Protein AF-A0A7Y4R950-F1 (afdb_monomer)

Secondary structure (DSSP, 8-state):
---EE-TTT--EE-HHHHHHHHHHHH---HHHHTTT-HHHHHHHHHHHHTSHHHHHHHS-TTS---HHHHHHHHHHHHHHHHHHHHHHHHHHHHHIIIIIHHHHSTT-GGGS-SHHHHHHHHHH-HHHHHHHHHHHHHHHHHHHHHHHTHHHHHHTT--HHHHHHHHHHHTHHHHHHHHHHHHHHHHHHHHHHHHH-HHHHHHHHHHHHHHHHHHHHHHHHHHHHHIIIIIS--TTHHHHHHHHHHHHHHHHHHHHHHH--

Sequence (261 aa):
MSNTICPECGTPFTWENALAAYHRGKTNLFEHHWRRRPVRSFVRSFRYALRPARLWREVSLHDQPPVGPLIALAVIATATAMGISIAVHVLSMVILYNVAVPYAFPGQSWAVNTVWGAVRAAAGYPYWMREFATAVTWVVCILASLMLFRQSMRRYRVRNDHIIRAWAYVAPLQLIVFACLWGAMGLAAGPAAIIFNIEIMMDTFNWLFVTPFIVQIVLVTRSMALAYRHYLRMDHAWAVAISAQIIALLATLIVLANITL

Radius of gyration: 22.89 Å; Cα contacts (8 Å, |Δi|>4): 261; chains: 1; bounding box: 50×27×79 Å

Solvent-accessible surface area (backbone atoms only — not comparable to full-atom values): 13767 Å² total; per-residue (Å²): 134,84,80,42,59,42,91,89,75,67,49,77,45,50,70,67,58,53,52,50,51,53,52,49,71,70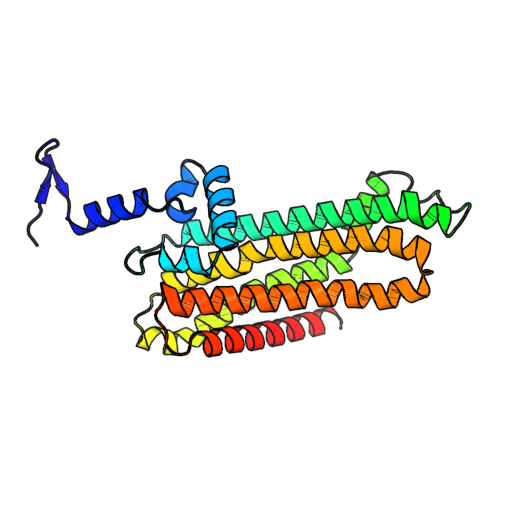,49,75,39,30,64,74,32,41,90,84,40,43,69,66,18,44,56,45,35,49,62,38,44,78,38,34,72,59,43,22,66,72,48,58,75,86,60,81,60,59,58,68,46,35,52,50,50,25,52,51,29,43,53,49,17,48,53,47,36,51,54,36,48,32,51,32,44,45,46,31,60,72,53,35,42,48,72,78,40,78,88,69,59,82,82,55,81,39,75,67,42,28,44,51,54,49,72,68,40,66,63,62,57,50,53,49,49,46,54,52,45,30,49,51,32,34,54,51,40,56,59,68,43,43,71,66,35,51,79,72,68,56,57,68,50,60,52,49,48,48,43,33,50,28,44,30,51,44,41,39,53,37,28,50,49,43,32,56,44,47,56,49,46,37,63,46,33,68,75,60,43,65,73,57,37,57,63,50,46,56,55,55,56,51,48,39,51,52,53,42,52,52,52,36,35,53,34,41,18,34,32,29,39,56,39,68,63,39,92,61,19,56,60,56,27,50,52,28,48,53,54,12,49,53,55,36,52,54,56,52,56,66,73,76,110

Nearest PDB structures (foldseek):
  7sqc-assembly1_1J  TM=2.580E-01  e=3.851E+00  Chlamydomonas reinhardtii
  8r5s-assembly1_B  TM=1.969E-01  e=7.449E+00  unidentified

pLDDT: mean 86.56, std 10.08, range [52.34, 97.88]

Mean predicted aligned error: 5.91 Å

Foldseek 3Di:
DDFDADPPPRHTDDPLVVVLVVLLVVDLAQQSCCVPCVVVNLVVLLVVLLVLLVNLQSDALSRQGDLVSLVVLLVVLLVLLVVLLLVLLLVLLCLQLPPQCCLVPPPPNPQQPDSVSSSVCSVPDVVVVLVSVLLVLLLVLLLVLVVVCVVVLVVLVRDNSLSSVLSSSQRSSLSNVLSVLLSVLSNVLRVVCSVPPVVVSVVVVVVSNVVSVVVSLVRSLVSQLSNCCRNSVDPPSNVSSVVSNVSSNVSSVVVSVVVVD

Structure (mmCIF, N/CA/C/O backbone):
data_AF-A0A7Y4R950-F1
#
_entry.id   AF-A0A7Y4R950-F1
#
loop_
_atom_site.group_PDB
_atom_site.id
_atom_site.type_symbol
_atom_site.label_atom_id
_atom_site.label_alt_id
_atom_site.label_comp_id
_atom_site.label_asym_id
_atom_site.label_entity_id
_atom_site.label_seq_id
_atom_site.pdbx_PDB_ins_code
_atom_site.Cartn_x
_atom_site.Cartn_y
_atom_site.Cartn_z
_atom_site.occupancy
_atom_site.B_iso_or_equiv
_atom_site.auth_seq_id
_atom_site.auth_comp_id
_atom_site.auth_asym_id
_atom_site.auth_atom_id
_atom_site.pdbx_PDB_model_num
ATOM 1 N N . MET A 1 1 ? -17.350 6.666 38.715 1.00 55.66 1 MET A N 1
ATOM 2 C CA . MET A 1 1 ? -16.060 6.030 38.373 1.00 55.66 1 MET A CA 1
ATOM 3 C C . MET A 1 1 ? -15.054 6.463 39.424 1.00 55.66 1 MET A C 1
ATOM 5 O O . MET A 1 1 ? -14.844 7.659 39.564 1.00 55.66 1 MET A O 1
ATOM 9 N N . SER A 1 2 ? -14.530 5.541 40.232 1.00 72.25 2 SER A N 1
ATOM 10 C CA . SER A 1 2 ? -13.531 5.867 41.257 1.00 72.25 2 SER A CA 1
ATOM 11 C C . SER A 1 2 ? -12.200 6.195 40.579 1.00 72.25 2 SER A C 1
ATOM 13 O O . SER A 1 2 ? -11.640 5.338 39.895 1.00 72.25 2 SER A O 1
ATOM 15 N N . ASN A 1 3 ? -11.697 7.419 40.747 1.00 75.44 3 ASN A N 1
ATOM 16 C CA . ASN A 1 3 ? -10.337 7.755 40.335 1.00 75.44 3 ASN A CA 1
ATOM 17 C C . ASN A 1 3 ? -9.356 6.925 41.171 1.00 75.44 3 ASN A C 1
ATOM 19 O O . ASN A 1 3 ? -9.293 7.077 42.389 1.00 75.44 3 ASN A O 1
ATOM 23 N N . THR A 1 4 ? -8.611 6.036 40.521 1.00 89.62 4 THR A N 1
ATOM 24 C CA . THR A 1 4 ? -7.478 5.337 41.135 1.00 89.62 4 THR A CA 1
ATOM 25 C C . THR A 1 4 ? -6.268 6.263 41.162 1.00 89.62 4 THR A C 1
ATOM 27 O O . THR A 1 4 ? -5.994 6.970 40.195 1.00 89.62 4 THR A O 1
ATOM 30 N N . ILE A 1 5 ? -5.538 6.275 42.272 1.00 91.25 5 ILE A N 1
ATOM 31 C CA . ILE A 1 5 ? -4.317 7.067 42.438 1.00 91.25 5 ILE A CA 1
ATOM 32 C C . ILE A 1 5 ? -3.128 6.107 42.391 1.00 91.25 5 ILE A C 1
ATOM 34 O O . ILE A 1 5 ? -3.179 5.030 42.985 1.00 91.25 5 ILE A O 1
ATOM 38 N N . CYS A 1 6 ? -2.072 6.462 41.658 1.00 86.50 6 CYS A N 1
ATOM 39 C CA . CYS A 1 6 ? -0.839 5.679 41.652 1.00 86.50 6 CYS A CA 1
ATOM 40 C C . CYS A 1 6 ? -0.170 5.748 43.041 1.00 86.50 6 CYS A C 1
ATOM 42 O O . CYS A 1 6 ? 0.102 6.861 43.497 1.00 86.50 6 CYS A O 1
ATOM 44 N N . PRO A 1 7 ? 0.135 4.613 43.699 1.00 89.62 7 PRO A N 1
ATOM 45 C CA . PRO A 1 7 ? 0.700 4.615 45.050 1.00 89.62 7 PRO A CA 1
ATOM 46 C C . PRO A 1 7 ? 2.118 5.200 45.118 1.00 89.62 7 PRO A C 1
ATOM 48 O O . PRO A 1 7 ? 2.526 5.646 46.182 1.00 89.62 7 PRO A O 1
ATOM 51 N N . GLU A 1 8 ? 2.858 5.237 44.004 1.00 89.00 8 GLU A N 1
ATOM 52 C CA . GLU A 1 8 ? 4.236 5.746 44.001 1.00 89.00 8 GLU A CA 1
ATOM 53 C C . GLU A 1 8 ? 4.343 7.253 43.753 1.00 89.00 8 GLU A C 1
ATOM 55 O O . GLU A 1 8 ? 5.195 7.914 44.336 1.00 89.00 8 GLU A O 1
ATOM 60 N N . CYS A 1 9 ? 3.493 7.816 42.889 1.00 93.44 9 CYS A N 1
ATOM 61 C CA . CYS A 1 9 ? 3.613 9.218 42.467 1.00 93.44 9 CYS A CA 1
ATOM 62 C C . CYS A 1 9 ? 2.382 10.081 42.762 1.00 93.44 9 CYS A C 1
ATOM 64 O O . CYS A 1 9 ? 2.360 11.252 42.389 1.00 93.44 9 CYS A O 1
ATOM 66 N N . GLY A 1 10 ? 1.321 9.517 43.346 1.00 91.94 10 GLY A N 1
ATOM 67 C CA . GLY A 1 10 ? 0.093 10.252 43.659 1.00 91.94 10 GLY A CA 1
ATOM 68 C C .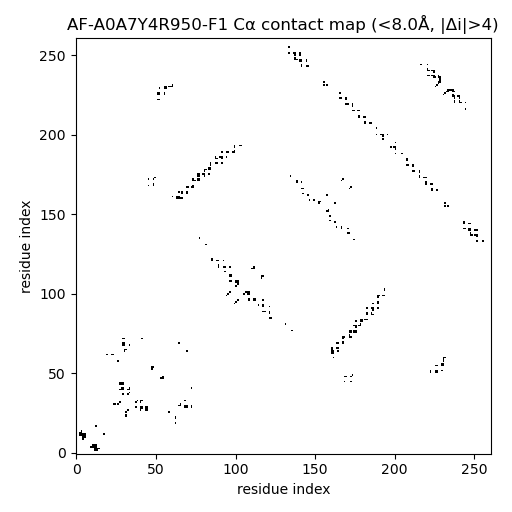 GLY A 1 10 ? -0.687 10.755 42.437 1.00 91.94 10 GLY A C 1
ATOM 69 O O . GLY A 1 10 ? -1.680 11.462 42.589 1.00 91.94 10 GLY A O 1
ATOM 70 N N . THR A 1 11 ? -0.274 10.407 41.212 1.00 90.50 11 THR A N 1
ATOM 71 C CA . THR A 1 11 ? -0.947 10.876 39.994 1.00 90.50 11 THR A CA 1
ATOM 72 C C . THR A 1 11 ? -2.266 10.116 39.804 1.00 90.50 11 THR A C 1
ATOM 74 O O . THR A 1 11 ? -2.255 8.877 39.816 1.00 90.50 11 THR A O 1
ATOM 77 N N . PRO A 1 12 ? -3.405 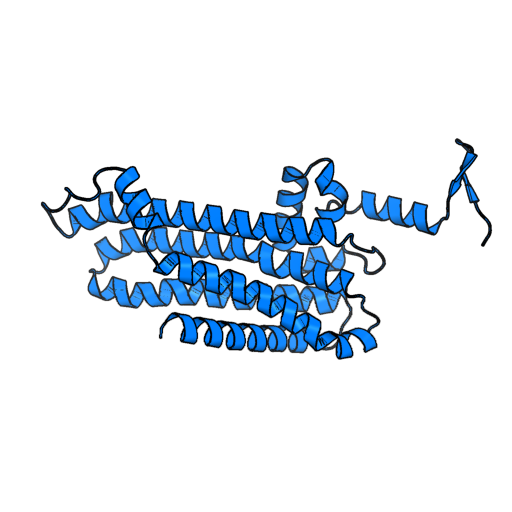10.810 39.619 1.00 90.75 12 PRO A N 1
ATOM 78 C CA . PRO A 1 12 ? -4.670 10.152 39.327 1.00 90.75 12 PRO A CA 1
ATOM 79 C C . PRO A 1 12 ? -4.619 9.503 37.939 1.00 90.75 12 PRO A C 1
ATOM 81 O O . PRO A 1 12 ? -4.185 10.117 36.963 1.00 90.75 12 PRO A O 1
ATOM 84 N N . PHE A 1 13 ? -5.082 8.259 37.835 1.00 89.56 13 PHE A N 1
ATOM 85 C CA . PHE A 1 13 ? -5.192 7.543 36.569 1.00 89.56 13 PHE A CA 1
ATOM 86 C C . PHE A 1 13 ? -6.453 6.672 36.522 1.00 89.56 13 PHE A C 1
ATOM 88 O O . PHE A 1 13 ? -6.963 6.194 37.537 1.00 89.56 13 PHE A O 1
ATOM 95 N N . THR A 1 14 ? -6.943 6.417 35.310 1.00 90.56 14 THR A N 1
ATOM 96 C CA . THR A 1 14 ? -7.976 5.406 35.066 1.00 90.56 14 THR A CA 1
ATOM 97 C C . THR A 1 14 ? -7.316 4.112 34.598 1.00 90.56 14 THR A C 1
ATOM 99 O O . THR A 1 14 ? -6.379 4.144 33.793 1.00 90.56 14 THR A O 1
ATOM 102 N N . TRP A 1 15 ? -7.801 2.959 35.069 1.00 87.00 15 TRP A N 1
ATOM 103 C CA . TRP A 1 15 ? -7.310 1.649 34.617 1.00 87.00 15 TRP A CA 1
ATOM 104 C C . TRP A 1 15 ? -7.339 1.510 33.095 1.00 87.00 15 TRP A C 1
ATOM 106 O O . TRP A 1 15 ? -6.415 0.956 32.509 1.00 87.00 15 TRP A O 1
ATOM 116 N N . GLU A 1 16 ? -8.345 2.095 32.450 1.00 85.38 16 GLU A N 1
ATOM 117 C CA . GLU A 1 16 ? -8.473 2.178 30.995 1.00 85.38 16 GLU A CA 1
ATOM 118 C C . GLU A 1 16 ? -7.259 2.860 30.348 1.00 85.38 16 GLU A C 1
ATOM 120 O O . GLU A 1 16 ? -6.685 2.326 29.398 1.00 85.38 16 GLU A O 1
ATOM 125 N N . ASN A 1 17 ? -6.804 3.994 30.894 1.00 83.06 17 ASN A N 1
ATOM 126 C CA . ASN A 1 17 ? -5.633 4.711 30.390 1.00 83.06 17 ASN A CA 1
ATOM 127 C C . ASN A 1 17 ? -4.330 3.935 30.631 1.00 83.06 17 ASN A C 1
ATOM 129 O O . ASN A 1 17 ? -3.465 3.920 29.750 1.00 83.06 17 ASN A O 1
ATOM 133 N N . ALA A 1 18 ? -4.196 3.268 31.783 1.00 85.75 18 ALA A N 1
ATOM 134 C CA . ALA A 1 18 ? -3.023 2.453 32.108 1.00 85.75 18 ALA A CA 1
ATOM 135 C C . ALA A 1 18 ? -2.923 1.205 31.215 1.00 85.75 18 ALA A C 1
ATOM 137 O O . ALA A 1 18 ? -1.878 0.960 30.609 1.00 85.75 18 ALA A O 1
ATOM 138 N N . LEU A 1 19 ? -4.022 0.461 31.056 1.00 85.75 19 LEU A N 1
ATOM 139 C CA . LEU A 1 19 ? -4.114 -0.682 30.143 1.00 85.75 19 LEU A CA 1
ATOM 140 C C . LEU A 1 19 ? -3.871 -0.255 28.695 1.00 85.75 19 LEU A C 1
ATOM 142 O O . LEU A 1 19 ? -3.083 -0.892 27.996 1.00 85.75 19 LEU A O 1
ATOM 146 N N . ALA A 1 20 ? -4.476 0.849 28.245 1.00 80.69 20 ALA A N 1
ATOM 147 C CA . ALA A 1 20 ? -4.232 1.378 26.908 1.00 80.69 20 ALA A CA 1
ATOM 148 C C . ALA A 1 20 ? -2.752 1.740 26.707 1.00 80.69 20 ALA A C 1
ATOM 150 O O . ALA A 1 20 ? -2.162 1.370 25.694 1.00 80.69 20 ALA A O 1
ATOM 151 N N . ALA A 1 21 ? -2.114 2.411 27.672 1.00 81.56 21 ALA A N 1
ATOM 152 C CA . ALA A 1 21 ? -0.687 2.732 27.606 1.00 81.56 21 ALA A CA 1
ATOM 153 C C . ALA A 1 21 ? 0.194 1.472 27.553 1.00 81.56 21 ALA A C 1
ATOM 155 O O . ALA A 1 21 ? 1.113 1.402 26.734 1.00 81.56 21 ALA A O 1
ATOM 156 N N . TYR A 1 22 ? -0.126 0.461 28.360 1.00 87.25 22 TYR A N 1
ATOM 157 C CA . TYR A 1 22 ? 0.564 -0.825 28.362 1.00 87.25 22 TYR A CA 1
ATOM 158 C C . TYR A 1 22 ? 0.435 -1.557 27.017 1.00 87.25 22 TYR A C 1
ATOM 160 O O . TYR A 1 22 ? 1.433 -2.019 26.458 1.00 87.25 22 TYR A O 1
ATOM 168 N N . HIS A 1 23 ? -0.772 -1.610 26.445 1.00 82.31 23 HIS A N 1
ATOM 169 C CA . HIS A 1 23 ? -1.005 -2.214 25.133 1.00 82.31 23 HIS A CA 1
ATOM 170 C C . HIS A 1 23 ? -0.265 -1.473 24.013 1.00 82.31 23 HIS A C 1
ATOM 172 O O . HIS A 1 23 ? 0.398 -2.124 23.201 1.00 82.31 23 HIS A O 1
ATOM 178 N N . ARG A 1 24 ? -0.288 -0.131 24.015 1.00 79.38 24 ARG A N 1
ATOM 179 C CA . ARG A 1 24 ? 0.470 0.693 23.056 1.00 79.38 24 ARG A CA 1
ATOM 180 C C . ARG A 1 24 ? 1.971 0.404 23.111 1.00 79.38 24 ARG A C 1
ATOM 182 O O . ARG A 1 24 ? 2.608 0.298 22.065 1.00 79.38 24 ARG A O 1
ATOM 189 N N . GLY A 1 25 ? 2.525 0.223 24.312 1.00 81.50 25 GLY A N 1
ATOM 190 C CA . GLY A 1 25 ? 3.937 -0.119 24.513 1.00 81.50 25 GLY A CA 1
ATOM 191 C C . GLY A 1 25 ? 4.327 -1.510 23.999 1.00 81.50 25 GLY A C 1
ATOM 192 O O . GLY A 1 25 ? 5.464 -1.709 23.573 1.00 81.50 25 GLY A O 1
ATOM 193 N N . LYS A 1 26 ? 3.393 -2.472 23.982 1.00 85.25 26 LYS A N 1
ATOM 194 C CA . LYS A 1 26 ? 3.647 -3.823 23.448 1.00 85.25 26 LYS A CA 1
ATOM 195 C C . LYS A 1 26 ? 3.710 -3.856 21.923 1.00 85.25 26 LYS A C 1
ATOM 197 O O . LYS A 1 26 ? 4.518 -4.592 21.351 1.00 85.25 26 LYS A O 1
ATOM 202 N N . THR A 1 27 ? 2.868 -3.076 21.249 1.00 85.62 27 THR A N 1
ATOM 203 C CA . THR A 1 27 ? 2.803 -3.071 19.784 1.00 85.62 27 THR A CA 1
ATOM 204 C C . THR A 1 27 ? 3.833 -2.117 19.192 1.00 85.62 27 THR A C 1
ATOM 206 O O . THR A 1 27 ? 3.708 -0.899 19.272 1.00 85.62 27 THR A O 1
ATOM 209 N N . ASN A 1 28 ? 4.848 -2.664 18.524 1.00 89.69 28 ASN A N 1
ATOM 210 C CA . ASN A 1 28 ? 5.889 -1.881 17.851 1.00 89.69 28 ASN A CA 1
ATOM 211 C C . ASN A 1 28 ? 5.447 -1.382 16.460 1.00 89.69 28 ASN A C 1
ATOM 213 O O . ASN A 1 28 ? 6.158 -1.576 15.471 1.00 89.69 28 ASN A O 1
ATOM 217 N N . LEU A 1 29 ? 4.259 -0.784 16.389 1.00 94.81 29 LEU A N 1
ATOM 218 C CA . LEU A 1 29 ? 3.675 -0.229 15.169 1.00 94.81 29 LEU A CA 1
ATOM 219 C C . LEU A 1 29 ? 4.033 1.251 15.008 1.00 94.81 29 LEU A C 1
ATOM 221 O O . LEU A 1 29 ? 4.351 1.934 15.991 1.00 94.81 29 LEU A O 1
ATOM 225 N N . PHE A 1 30 ? 4.001 1.732 13.763 1.00 96.38 30 PHE A N 1
ATOM 226 C CA . PHE A 1 30 ? 4.371 3.098 13.399 1.00 96.38 30 PHE A CA 1
ATOM 227 C C . PHE A 1 30 ? 3.536 4.119 14.164 1.00 96.38 30 PHE A C 1
ATOM 229 O O . PHE A 1 30 ? 4.101 5.031 14.764 1.00 96.38 30 PHE A O 1
ATOM 236 N N . GLU A 1 31 ? 2.217 3.925 14.239 1.00 95.56 31 GLU A N 1
ATOM 237 C CA . GLU A 1 31 ? 1.300 4.884 14.854 1.00 95.56 31 GLU A CA 1
ATOM 238 C C . GLU A 1 31 ? 1.637 5.226 16.313 1.00 95.56 31 GLU A C 1
ATOM 240 O O . GLU A 1 31 ? 1.406 6.356 16.745 1.00 95.56 31 GLU A O 1
ATOM 245 N N . HIS A 1 32 ? 2.263 4.300 17.045 1.00 94.88 32 HIS A N 1
ATOM 246 C CA . HIS A 1 32 ? 2.627 4.478 18.455 1.00 94.88 32 HIS A CA 1
ATOM 247 C C . HIS A 1 32 ? 4.038 5.045 18.656 1.00 94.88 32 HIS A C 1
ATOM 249 O O . HIS A 1 32 ? 4.341 5.605 19.708 1.00 94.88 32 HIS A O 1
ATOM 255 N N . HIS A 1 33 ? 4.914 4.928 17.653 1.00 95.00 33 HIS A N 1
ATOM 256 C CA . HIS A 1 33 ? 6.348 5.216 17.789 1.00 95.00 33 HIS A CA 1
ATOM 257 C C . HIS A 1 33 ? 6.888 6.257 16.799 1.00 95.00 33 HIS A C 1
ATOM 259 O O . HIS A 1 33 ? 8.073 6.601 16.879 1.00 95.00 33 HIS A O 1
ATOM 265 N N . TRP A 1 34 ? 6.048 6.790 15.907 1.00 95.69 34 TRP A N 1
ATOM 266 C CA . TRP A 1 34 ? 6.483 7.646 14.800 1.00 95.69 34 TRP A CA 1
ATOM 267 C C . TRP A 1 34 ? 7.263 8.893 15.247 1.00 95.69 34 TRP A C 1
ATOM 269 O O . TRP A 1 34 ? 8.244 9.242 14.606 1.00 95.69 34 TRP A O 1
ATOM 279 N N . ARG A 1 35 ? 6.913 9.525 16.380 1.00 95.25 35 ARG A N 1
ATOM 280 C CA . ARG A 1 35 ? 7.636 10.716 16.882 1.00 95.25 35 ARG A CA 1
ATOM 281 C C . ARG A 1 35 ? 9.022 10.406 17.442 1.00 95.25 35 ARG A C 1
ATOM 283 O O . ARG A 1 35 ? 9.914 11.236 17.355 1.00 95.25 35 ARG A O 1
ATOM 290 N N . ARG A 1 36 ? 9.198 9.234 18.060 1.00 95.69 36 ARG A N 1
ATOM 291 C CA . ARG A 1 36 ? 10.451 8.873 18.747 1.00 95.69 36 ARG A CA 1
ATOM 292 C C . ARG A 1 36 ? 11.439 8.185 17.811 1.00 95.69 36 ARG A C 1
ATOM 294 O O . ARG A 1 36 ? 12.642 8.350 17.963 1.00 95.69 36 ARG A O 1
ATOM 301 N N . ARG A 1 37 ? 10.943 7.333 16.907 1.00 95.25 37 ARG A N 1
ATOM 302 C CA . ARG A 1 37 ? 11.761 6.471 16.035 1.00 95.25 37 ARG A CA 1
ATOM 303 C C . ARG A 1 37 ? 11.085 6.294 14.663 1.00 95.25 37 ARG A C 1
ATOM 305 O O . ARG A 1 37 ? 10.708 5.164 14.330 1.00 95.25 37 ARG A O 1
ATOM 312 N N . PRO A 1 38 ? 10.908 7.365 13.864 1.00 95.25 38 PRO A N 1
ATOM 313 C CA . PRO A 1 38 ? 10.093 7.341 12.643 1.00 95.25 38 PRO A CA 1
ATOM 314 C C . PRO A 1 38 ? 10.570 6.289 11.639 1.00 95.25 38 PRO A C 1
ATOM 316 O O . PRO A 1 38 ? 9.809 5.399 11.276 1.00 95.25 38 PRO A O 1
ATOM 319 N N . VAL A 1 39 ? 11.855 6.307 11.275 1.00 96.00 39 VAL A N 1
ATOM 320 C CA . VAL A 1 39 ? 12.414 5.396 10.259 1.00 96.00 39 VAL A CA 1
ATOM 321 C C . VAL A 1 39 ? 12.343 3.934 10.708 1.00 96.00 39 VAL A C 1
ATOM 323 O O . VAL A 1 39 ? 11.825 3.077 9.996 1.00 96.00 39 VAL A O 1
ATOM 326 N N . ARG A 1 40 ? 12.805 3.629 11.930 1.00 96.19 40 ARG A N 1
ATOM 327 C CA . ARG A 1 40 ? 12.811 2.250 12.451 1.00 96.19 40 ARG A CA 1
ATOM 328 C C . ARG A 1 40 ? 11.397 1.686 12.603 1.00 96.19 40 ARG A C 1
ATOM 330 O O . ARG A 1 40 ? 11.179 0.510 12.316 1.00 96.19 40 ARG A O 1
ATOM 337 N N . SER A 1 41 ? 10.448 2.500 13.066 1.00 95.19 41 SER A N 1
ATOM 338 C CA . SER A 1 41 ? 9.051 2.077 13.205 1.00 95.19 41 SER A CA 1
ATOM 339 C C . SER A 1 41 ? 8.351 1.935 11.851 1.00 95.19 41 SER A C 1
ATOM 341 O O . SER A 1 41 ? 7.564 1.003 11.694 1.00 95.19 41 SER A O 1
ATOM 343 N N . PHE A 1 42 ? 8.700 2.759 10.856 1.00 95.38 42 PHE A N 1
ATOM 344 C CA . PHE A 1 42 ? 8.216 2.637 9.479 1.00 95.38 42 PHE A CA 1
ATOM 345 C C . PHE A 1 42 ? 8.672 1.321 8.847 1.00 95.38 42 PHE A C 1
ATOM 347 O O . PHE A 1 42 ? 7.837 0.502 8.474 1.00 95.38 42 PHE A O 1
ATOM 354 N N . VAL A 1 43 ? 9.984 1.055 8.828 1.00 95.19 43 VAL A N 1
ATOM 355 C CA . VAL A 1 43 ? 10.553 -0.183 8.261 1.00 95.19 43 VAL A CA 1
ATOM 356 C C . VAL A 1 43 ? 9.976 -1.419 8.949 1.00 95.19 43 VAL A C 1
ATOM 358 O O . VAL A 1 43 ? 9.648 -2.413 8.300 1.00 95.19 43 VAL A O 1
ATOM 361 N N . ARG A 1 44 ? 9.812 -1.373 10.276 1.00 94.50 44 ARG A N 1
ATOM 362 C CA . ARG A 1 44 ? 9.216 -2.480 11.027 1.00 94.50 44 ARG A CA 1
ATOM 363 C C . ARG A 1 44 ? 7.747 -2.690 10.661 1.00 94.50 44 ARG A C 1
ATOM 365 O O . ARG A 1 44 ? 7.351 -3.828 10.426 1.00 94.50 44 ARG A O 1
ATOM 372 N N . SER A 1 45 ? 6.970 -1.615 10.573 1.00 94.88 45 SER A N 1
ATOM 373 C CA . SER A 1 45 ? 5.559 -1.653 10.168 1.00 94.88 45 SER A CA 1
ATOM 374 C C . SER A 1 45 ? 5.398 -2.165 8.740 1.00 94.88 45 SER A C 1
ATOM 376 O O . SER A 1 45 ? 4.544 -3.012 8.500 1.00 94.88 45 SER A O 1
ATOM 378 N N . PHE A 1 46 ? 6.292 -1.768 7.829 1.00 94.19 46 PHE A N 1
ATOM 379 C CA . PHE A 1 46 ? 6.363 -2.310 6.475 1.00 94.19 46 PHE A CA 1
ATOM 380 C C . PHE A 1 46 ? 6.610 -3.819 6.471 1.00 94.19 46 PHE A C 1
ATOM 382 O O . PHE A 1 46 ? 5.834 -4.573 5.888 1.00 94.19 46 PHE A O 1
ATOM 389 N N . ARG A 1 47 ? 7.612 -4.302 7.214 1.00 94.44 47 ARG A N 1
ATOM 390 C CA . ARG A 1 47 ? 7.878 -5.748 7.323 1.00 94.44 47 ARG A CA 1
ATOM 391 C C . ARG A 1 47 ? 6.708 -6.530 7.927 1.00 94.44 47 ARG A C 1
ATOM 393 O O . ARG A 1 47 ? 6.495 -7.678 7.539 1.00 94.44 47 ARG A O 1
ATOM 400 N N . TYR A 1 48 ? 5.959 -5.943 8.860 1.00 92.50 48 TYR A N 1
ATOM 401 C CA . TYR A 1 48 ? 4.735 -6.557 9.384 1.00 92.50 48 TYR A CA 1
ATOM 402 C C . TYR A 1 48 ? 3.595 -6.555 8.361 1.00 92.50 48 TYR A C 1
ATOM 404 O O . TYR A 1 48 ? 2.887 -7.556 8.260 1.00 92.50 48 TYR A O 1
ATOM 412 N N . ALA A 1 49 ? 3.444 -5.490 7.570 1.00 92.81 49 ALA A N 1
ATOM 413 C CA . ALA A 1 49 ? 2.432 -5.387 6.518 1.00 92.81 49 ALA A CA 1
ATOM 414 C C . ALA A 1 49 ? 2.611 -6.440 5.411 1.00 92.81 49 ALA A C 1
ATOM 416 O O . ALA A 1 49 ? 1.625 -6.929 4.863 1.00 92.81 49 ALA A O 1
ATOM 417 N N . LEU A 1 50 ? 3.850 -6.880 5.156 1.00 93.06 50 LEU A N 1
ATOM 418 C CA . LEU A 1 50 ? 4.143 -8.017 4.269 1.00 93.06 50 LEU A CA 1
ATOM 419 C C . LEU A 1 50 ? 3.640 -9.368 4.814 1.00 93.06 50 LEU A C 1
ATOM 421 O O . LEU A 1 50 ? 3.603 -10.361 4.090 1.00 93.06 50 LEU A O 1
ATOM 425 N N . ARG A 1 51 ? 3.249 -9.437 6.092 1.00 95.88 51 ARG A N 1
ATOM 426 C CA . ARG A 1 51 ? 2.703 -10.634 6.752 1.00 95.88 51 ARG A CA 1
ATOM 427 C C . ARG A 1 51 ? 1.310 -10.332 7.316 1.00 95.88 51 ARG A C 1
ATOM 429 O O . ARG A 1 51 ? 1.116 -10.415 8.534 1.00 95.88 51 ARG A O 1
ATOM 436 N N . PRO A 1 52 ? 0.319 -10.034 6.454 1.00 95.06 52 PRO A N 1
ATOM 437 C CA . PRO A 1 52 ? -0.967 -9.485 6.882 1.00 95.06 52 PRO A CA 1
ATOM 438 C C . PRO A 1 52 ? -1.699 -10.390 7.878 1.00 95.06 52 PRO A C 1
ATOM 440 O O . PRO A 1 52 ? -2.249 -9.909 8.860 1.00 95.06 52 PRO A O 1
ATOM 443 N N . ALA A 1 53 ? -1.638 -11.714 7.703 1.00 96.06 53 ALA A N 1
ATOM 444 C CA . ALA A 1 53 ? -2.286 -12.649 8.625 1.00 96.06 53 ALA A CA 1
ATOM 445 C C . ALA A 1 53 ? -1.752 -12.541 10.064 1.00 96.06 53 ALA A C 1
ATOM 447 O O . ALA A 1 53 ? -2.521 -12.685 11.009 1.00 96.06 53 ALA A O 1
ATOM 448 N N . ARG A 1 54 ? -0.449 -12.287 10.239 1.00 95.75 54 ARG A N 1
ATOM 449 C CA . ARG A 1 54 ? 0.163 -12.130 11.563 1.00 95.75 54 ARG A CA 1
ATOM 450 C C . ARG A 1 54 ? -0.143 -10.755 12.144 1.00 95.75 54 ARG A C 1
ATOM 452 O O . ARG A 1 54 ? -0.579 -10.679 13.286 1.00 95.75 54 ARG A O 1
ATOM 459 N N . LEU A 1 55 ? 0.023 -9.703 11.338 1.00 95.38 55 LEU A N 1
ATOM 460 C CA . LEU A 1 55 ? -0.294 -8.329 11.730 1.00 95.38 55 LEU A CA 1
ATOM 461 C C . LEU A 1 55 ? -1.719 -8.235 12.291 1.00 95.38 55 LEU A C 1
ATOM 463 O O . LEU A 1 55 ? -1.910 -7.811 13.425 1.00 95.38 55 LEU A O 1
ATOM 467 N N . TRP A 1 56 ? -2.713 -8.710 11.540 1.00 96.25 56 TRP A N 1
ATOM 468 C CA . TRP A 1 56 ? -4.120 -8.558 11.920 1.00 96.25 56 TRP A CA 1
ATOM 469 C C . TRP A 1 56 ? -4.574 -9.454 13.077 1.00 96.25 56 TRP A C 1
ATOM 471 O O . TRP A 1 56 ? -5.636 -9.208 13.635 1.00 96.25 56 TRP A O 1
ATOM 481 N N . ARG A 1 57 ? -3.788 -10.468 13.464 1.00 94.69 57 ARG A N 1
ATOM 482 C CA . ARG A 1 57 ? -4.038 -11.265 14.680 1.00 94.69 57 ARG A CA 1
ATOM 483 C C . ARG A 1 57 ? -3.433 -10.636 15.932 1.00 94.69 57 ARG A C 1
ATOM 485 O O . ARG A 1 57 ? -3.958 -10.839 17.019 1.00 94.69 57 ARG A O 1
ATOM 492 N N . GLU A 1 58 ? -2.325 -9.911 15.787 1.00 93.56 58 GLU A N 1
ATOM 493 C CA . GLU A 1 58 ? -1.635 -9.252 16.905 1.00 93.56 58 GLU A CA 1
ATOM 494 C C . GLU A 1 58 ? -2.255 -7.884 17.245 1.00 93.56 58 GLU A C 1
ATOM 496 O O . GLU A 1 58 ? -2.143 -7.413 18.378 1.00 93.56 58 GLU A O 1
ATOM 501 N N . VAL A 1 59 ? -2.927 -7.241 16.286 1.00 93.50 59 VAL A N 1
ATOM 502 C CA . VAL A 1 59 ? -3.571 -5.937 16.480 1.00 93.50 59 VAL A CA 1
ATOM 503 C C . VAL A 1 59 ? -4.934 -6.090 17.163 1.00 93.50 59 VAL A C 1
ATOM 505 O O . VAL A 1 59 ? -5.853 -6.703 16.626 1.00 93.50 59 VAL A O 1
ATOM 508 N N . SER A 1 60 ? -5.087 -5.470 18.335 1.00 91.12 60 SER A N 1
ATOM 509 C CA . SER A 1 60 ? -6.352 -5.452 19.080 1.00 91.12 60 SER A CA 1
ATOM 510 C C . SER A 1 60 ? -7.330 -4.412 18.529 1.00 91.12 60 SER A C 1
ATOM 512 O O . SER A 1 60 ? -6.954 -3.267 18.273 1.00 91.12 60 SER A O 1
ATOM 514 N N . LEU A 1 61 ? -8.609 -4.784 18.409 1.00 91.19 61 LEU A N 1
ATOM 515 C CA . LEU A 1 61 ? -9.701 -3.870 18.045 1.00 91.19 61 LEU A CA 1
ATOM 516 C C . LEU A 1 61 ? -9.938 -2.786 19.111 1.00 91.19 61 LEU A C 1
ATOM 518 O O . LEU A 1 61 ? -10.401 -1.701 18.786 1.00 91.19 61 LEU A O 1
ATOM 522 N N . HIS A 1 62 ? -9.586 -3.051 20.370 1.00 87.25 62 HIS A N 1
ATOM 523 C CA . HIS A 1 62 ? -9.773 -2.098 21.471 1.00 87.25 62 HIS A CA 1
ATOM 524 C C . HIS A 1 62 ? -8.729 -0.970 21.485 1.00 87.25 62 HIS A C 1
ATOM 526 O O . HIS A 1 62 ? -8.917 0.035 22.168 1.00 87.25 62 HIS A O 1
ATOM 532 N N . ASP A 1 63 ? -7.639 -1.118 20.729 1.00 88.88 63 ASP A N 1
ATOM 533 C CA . ASP A 1 63 ? -6.629 -0.077 20.558 1.00 88.88 63 ASP A CA 1
ATOM 534 C C . ASP A 1 63 ? -7.148 0.976 19.571 1.00 88.88 63 ASP A C 1
ATOM 536 O O . ASP A 1 63 ? -7.270 0.700 18.374 1.00 88.88 63 ASP A O 1
ATOM 540 N N . GLN A 1 64 ? -7.481 2.168 20.076 1.00 90.50 64 GLN A N 1
ATOM 541 C CA . GLN A 1 64 ? -7.923 3.297 19.255 1.00 90.50 64 GLN A CA 1
ATOM 542 C C . GLN A 1 64 ? -6.714 3.888 18.522 1.00 90.50 64 GLN A C 1
ATOM 544 O O . GLN A 1 64 ? -5.864 4.519 19.161 1.00 90.50 64 GLN A O 1
ATOM 549 N N . PRO A 1 65 ? -6.603 3.696 17.196 1.00 93.19 65 PRO A N 1
ATOM 550 C CA . PRO A 1 65 ? -5.424 4.141 16.488 1.00 93.19 65 PRO A CA 1
ATOM 551 C C . PRO A 1 65 ? -5.465 5.666 16.317 1.00 93.19 65 PRO A C 1
ATOM 553 O O . PRO A 1 65 ? -6.500 6.215 15.924 1.00 93.19 65 PRO A O 1
ATOM 556 N N . PRO A 1 66 ? -4.355 6.380 16.559 1.00 94.69 66 PRO A N 1
ATOM 557 C CA . PRO A 1 66 ? -4.296 7.793 16.233 1.00 94.69 66 PRO A CA 1
ATOM 558 C C . PRO A 1 66 ? -4.302 7.953 14.702 1.00 94.69 66 PRO A C 1
ATOM 560 O O . PRO A 1 66 ? -3.452 7.402 14.003 1.00 94.69 66 PRO A O 1
ATOM 563 N N . VAL A 1 67 ? -5.261 8.718 14.173 1.00 96.56 67 VAL A N 1
ATOM 564 C CA . VAL A 1 67 ? -5.468 8.877 12.719 1.00 96.56 67 VAL A CA 1
ATOM 565 C C . VAL A 1 67 ? -4.319 9.637 12.049 1.00 96.56 67 VAL A C 1
ATOM 567 O O . VAL A 1 67 ? -3.858 9.237 10.983 1.00 96.56 67 VAL A O 1
ATOM 570 N N . GLY A 1 68 ? -3.802 10.694 12.684 1.00 96.69 68 GLY A N 1
ATOM 571 C CA . GLY A 1 68 ? -2.717 11.515 12.123 1.00 96.69 68 GLY A CA 1
ATOM 572 C C . GLY A 1 68 ? -1.468 10.707 11.726 1.00 96.69 68 GLY A C 1
ATOM 573 O O . GLY A 1 68 ? -1.033 10.790 10.580 1.00 96.69 68 GLY A O 1
ATOM 574 N N . PRO A 1 69 ? -0.915 9.866 12.619 1.00 96.50 69 PRO A N 1
ATOM 575 C CA . PRO A 1 69 ? 0.210 8.988 12.296 1.00 96.50 69 PRO A CA 1
ATOM 576 C C . PRO A 1 69 ? -0.079 7.978 11.181 1.00 96.50 69 PRO A C 1
ATOM 578 O O . PRO A 1 69 ? 0.822 7.645 10.421 1.00 96.50 69 PRO A O 1
ATOM 581 N N . LEU A 1 70 ? -1.319 7.503 11.044 1.00 96.44 70 LEU A N 1
ATOM 582 C CA . LEU A 1 70 ? -1.695 6.603 9.948 1.00 96.44 70 LEU A CA 1
ATOM 583 C C . LEU A 1 70 ? -1.714 7.322 8.595 1.00 96.44 70 LEU A C 1
ATOM 585 O O . LEU A 1 70 ? -1.268 6.758 7.599 1.00 96.44 70 LEU A O 1
ATOM 589 N N . ILE A 1 71 ? -2.171 8.576 8.560 1.00 95.94 71 ILE A N 1
ATOM 590 C CA . ILE A 1 71 ? -2.083 9.415 7.357 1.00 95.94 71 ILE A CA 1
ATOM 591 C C . ILE A 1 71 ? -0.612 9.681 7.016 1.00 95.94 71 ILE A C 1
ATOM 593 O O . ILE A 1 71 ? -0.216 9.516 5.866 1.00 95.94 71 ILE A O 1
ATOM 597 N N . ALA A 1 72 ? 0.219 10.012 8.011 1.00 95.81 72 ALA A N 1
ATOM 598 C CA . ALA A 1 72 ? 1.656 10.189 7.806 1.00 95.81 72 ALA A CA 1
ATOM 599 C C . ALA A 1 72 ? 2.318 8.911 7.260 1.00 95.81 72 ALA A C 1
ATOM 601 O O . ALA A 1 72 ? 3.110 8.990 6.326 1.00 95.81 72 ALA A O 1
ATOM 602 N N . LEU A 1 73 ? 1.954 7.733 7.783 1.00 95.50 73 LEU A N 1
ATOM 603 C CA . LEU A 1 73 ? 2.411 6.441 7.263 1.00 95.50 73 LEU A CA 1
ATOM 604 C C . LEU A 1 73 ? 2.042 6.267 5.788 1.00 95.50 73 LEU A C 1
ATOM 606 O O . LEU A 1 73 ? 2.900 5.889 4.996 1.00 95.50 73 LEU A O 1
ATOM 610 N N . ALA A 1 74 ? 0.789 6.554 5.425 1.00 95.06 74 ALA A N 1
ATOM 611 C CA . ALA A 1 74 ? 0.313 6.450 4.051 1.00 95.06 74 ALA A CA 1
ATOM 612 C C . ALA A 1 74 ? 1.089 7.386 3.112 1.00 95.06 74 ALA A C 1
ATOM 614 O O . ALA A 1 74 ? 1.586 6.936 2.085 1.00 95.06 74 ALA A O 1
ATOM 615 N N . VAL A 1 75 ? 1.269 8.654 3.496 1.00 94.12 75 VAL A N 1
ATOM 616 C CA . VAL A 1 75 ? 2.034 9.642 2.717 1.00 94.12 75 VAL A CA 1
ATOM 617 C C . VAL A 1 75 ? 3.493 9.214 2.553 1.00 94.12 75 VAL A C 1
ATOM 619 O O . VAL A 1 75 ? 4.002 9.212 1.435 1.00 94.12 75 VAL 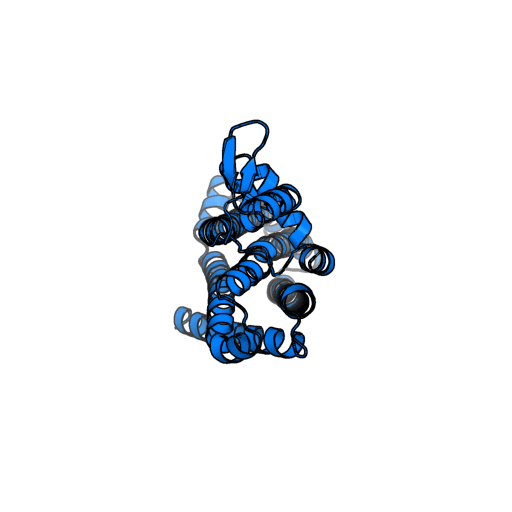A O 1
ATOM 622 N N . ILE A 1 76 ? 4.161 8.798 3.637 1.00 94.62 76 ILE A N 1
ATOM 623 C CA . ILE A 1 76 ? 5.557 8.337 3.592 1.00 94.62 76 ILE A CA 1
ATOM 624 C C . ILE A 1 76 ? 5.685 7.090 2.712 1.00 94.62 76 ILE A C 1
ATOM 626 O O . ILE A 1 76 ? 6.620 7.004 1.919 1.00 94.62 76 ILE A O 1
ATOM 630 N N . ALA A 1 77 ? 4.760 6.132 2.818 1.00 93.38 77 ALA A N 1
ATOM 631 C CA . ALA A 1 77 ? 4.778 4.916 2.008 1.00 93.38 77 ALA A CA 1
ATOM 632 C C . ALA A 1 77 ? 4.582 5.224 0.517 1.00 93.38 77 ALA A C 1
ATOM 634 O O . ALA A 1 77 ? 5.354 4.732 -0.304 1.00 93.38 77 ALA A O 1
ATOM 635 N N . THR A 1 78 ? 3.627 6.093 0.174 1.00 91.69 78 THR A N 1
ATOM 636 C CA . THR A 1 78 ? 3.403 6.554 -1.204 1.00 91.69 78 THR A CA 1
ATOM 637 C C . THR A 1 78 ? 4.617 7.304 -1.754 1.00 91.69 78 THR A C 1
ATOM 639 O O . THR A 1 78 ? 5.067 7.003 -2.856 1.00 91.69 78 THR A O 1
ATOM 642 N N . ALA A 1 79 ? 5.203 8.226 -0.984 1.00 92.00 79 ALA A N 1
ATOM 643 C CA . ALA A 1 79 ? 6.410 8.950 -1.386 1.00 92.00 79 ALA A CA 1
ATOM 644 C C . ALA A 1 79 ? 7.615 8.009 -1.560 1.00 92.00 79 ALA A C 1
ATOM 646 O O . ALA A 1 79 ? 8.388 8.150 -2.504 1.00 92.00 79 ALA A O 1
ATOM 647 N N . THR A 1 80 ? 7.750 7.005 -0.688 1.00 92.31 80 THR A N 1
ATOM 648 C CA . THR A 1 80 ? 8.796 5.978 -0.798 1.00 92.31 80 THR A CA 1
ATOM 649 C C . THR A 1 80 ? 8.607 5.143 -2.064 1.00 92.31 80 THR A C 1
ATOM 651 O O . THR A 1 80 ? 9.563 4.943 -2.808 1.00 92.31 80 THR A O 1
ATOM 654 N N . ALA A 1 81 ? 7.381 4.694 -2.348 1.00 90.62 81 ALA A N 1
ATOM 655 C CA . ALA A 1 81 ? 7.064 3.965 -3.574 1.00 90.62 81 ALA A CA 1
ATOM 656 C C . ALA A 1 81 ? 7.344 4.805 -4.831 1.00 90.62 81 ALA A C 1
ATOM 658 O O . ALA A 1 81 ? 7.903 4.286 -5.797 1.00 90.62 81 ALA A O 1
ATOM 659 N N . MET A 1 82 ? 7.027 6.104 -4.798 1.00 87.44 82 MET A N 1
ATOM 660 C CA . MET A 1 82 ? 7.353 7.050 -5.869 1.00 87.44 82 MET A CA 1
ATOM 661 C C . MET A 1 82 ? 8.865 7.151 -6.085 1.00 87.44 82 MET A C 1
ATOM 663 O O . MET A 1 82 ? 9.337 6.975 -7.204 1.00 87.44 82 MET A O 1
ATOM 667 N N . GLY A 1 83 ? 9.633 7.365 -5.013 1.00 89.69 83 GLY A N 1
ATOM 668 C CA . GLY A 1 83 ? 11.092 7.448 -5.078 1.00 89.69 83 GLY A CA 1
ATOM 669 C C . GLY A 1 83 ? 11.735 6.172 -5.628 1.00 89.69 83 GLY A C 1
ATOM 670 O O . GLY A 1 83 ? 12.603 6.254 -6.494 1.00 89.69 83 GLY A O 1
ATOM 671 N N . ILE A 1 84 ? 11.269 4.994 -5.189 1.00 89.81 84 ILE A N 1
ATOM 672 C CA . ILE A 1 84 ? 11.728 3.697 -5.714 1.00 89.81 84 ILE A CA 1
ATOM 673 C C . ILE A 1 84 ? 11.402 3.578 -7.203 1.00 89.81 84 ILE A C 1
ATOM 675 O O . ILE A 1 84 ? 12.279 3.217 -7.981 1.00 89.81 84 ILE A O 1
ATOM 679 N N . SER A 1 85 ? 10.175 3.915 -7.608 1.00 85.19 85 SER A N 1
ATOM 680 C CA . SER A 1 85 ? 9.741 3.820 -9.008 1.00 85.19 85 SER A CA 1
ATOM 681 C C . SER A 1 85 ? 10.568 4.730 -9.921 1.00 85.19 85 SER A C 1
ATOM 683 O O . SER A 1 85 ? 11.024 4.288 -10.972 1.00 85.19 85 SER A O 1
ATOM 685 N N . ILE A 1 86 ? 10.836 5.971 -9.499 1.00 85.38 86 ILE A N 1
ATOM 686 C CA . ILE A 1 86 ? 11.693 6.911 -10.239 1.00 85.38 86 ILE A CA 1
ATOM 687 C C . ILE A 1 86 ? 13.119 6.364 -10.352 1.00 85.38 86 ILE A C 1
ATOM 689 O O . ILE A 1 86 ? 13.669 6.319 -11.450 1.00 85.38 86 ILE A O 1
ATOM 693 N N . ALA A 1 87 ? 13.716 5.920 -9.241 1.00 87.38 87 ALA A N 1
ATOM 694 C CA . ALA A 1 87 ? 15.084 5.399 -9.234 1.00 87.38 87 ALA A CA 1
ATOM 695 C C . ALA A 1 87 ? 15.237 4.183 -10.160 1.00 87.38 87 ALA A C 1
ATOM 697 O O . ALA A 1 87 ? 16.174 4.105 -10.953 1.00 87.38 87 ALA A O 1
ATOM 698 N N . VAL A 1 88 ? 14.275 3.266 -10.098 1.00 86.25 88 VAL A N 1
ATOM 699 C CA . VAL A 1 88 ? 14.175 2.101 -10.977 1.00 86.25 88 VAL A CA 1
ATOM 700 C C . VAL A 1 88 ? 14.038 2.504 -12.442 1.00 86.25 88 VAL A C 1
ATOM 702 O O . VAL A 1 88 ? 14.700 1.920 -13.299 1.00 86.25 88 VAL A O 1
ATOM 705 N N . HIS A 1 89 ? 13.175 3.474 -12.748 1.00 82.62 89 HIS A N 1
ATOM 706 C CA . HIS A 1 89 ? 12.939 3.906 -14.122 1.00 82.62 89 HIS A CA 1
ATOM 707 C C . HIS A 1 89 ? 14.200 4.529 -14.726 1.00 82.62 89 HIS A C 1
ATOM 709 O O . HIS A 1 89 ? 14.613 4.154 -15.821 1.00 82.62 89 HIS A O 1
ATOM 715 N N . VAL A 1 90 ? 14.861 5.412 -13.970 1.00 83.56 90 VAL A N 1
ATOM 716 C CA . VAL A 1 90 ? 16.149 6.005 -14.350 1.00 83.56 90 VAL A CA 1
ATOM 717 C C . VAL A 1 90 ? 17.188 4.913 -14.593 1.00 83.56 90 VAL A C 1
ATOM 719 O O . VAL A 1 90 ? 17.845 4.923 -15.631 1.00 83.56 90 VAL A O 1
ATOM 722 N N . LEU A 1 91 ? 17.314 3.946 -13.680 1.00 84.88 91 LEU A N 1
ATOM 723 C CA . LEU A 1 91 ? 18.254 2.836 -13.830 1.00 84.88 91 LEU A CA 1
A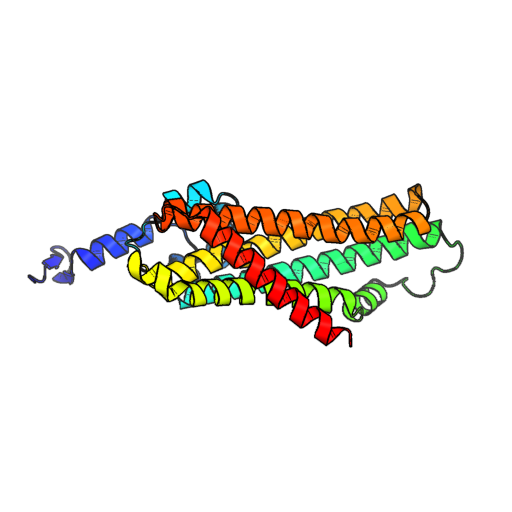TOM 724 C C . LEU A 1 91 ? 17.953 1.993 -15.079 1.00 84.88 91 LEU A C 1
ATOM 726 O O . LEU A 1 91 ? 18.869 1.653 -15.824 1.00 84.88 91 LEU A O 1
ATOM 730 N N . SER A 1 92 ? 16.677 1.709 -15.338 1.00 80.94 92 SER A N 1
ATOM 731 C CA . SER A 1 92 ? 16.239 0.951 -16.516 1.00 80.94 92 SER A CA 1
ATOM 732 C C . SER A 1 92 ? 16.584 1.690 -17.812 1.00 80.94 92 SER A C 1
ATOM 734 O O . SER A 1 92 ? 17.093 1.077 -18.745 1.00 80.94 92 SER A O 1
ATOM 736 N N . MET A 1 93 ? 16.394 3.015 -17.853 1.00 78.31 93 MET A N 1
ATOM 737 C CA . MET A 1 93 ? 16.786 3.850 -18.994 1.00 78.31 93 MET A CA 1
ATOM 738 C C . MET A 1 93 ? 18.301 3.878 -19.189 1.00 78.31 93 MET A C 1
ATOM 740 O O . MET A 1 93 ? 18.778 3.722 -20.309 1.00 78.31 93 MET A O 1
ATOM 744 N N . VAL A 1 94 ? 19.076 4.015 -18.110 1.00 80.31 94 VAL A N 1
ATOM 745 C CA . VAL A 1 94 ? 20.543 3.957 -18.185 1.00 80.31 94 VAL A CA 1
ATOM 746 C C . VAL A 1 94 ? 20.999 2.626 -18.786 1.00 80.31 94 VAL A C 1
ATOM 748 O O . VAL A 1 94 ? 21.826 2.634 -19.695 1.00 80.31 94 VAL A O 1
ATOM 751 N N . ILE A 1 95 ? 20.437 1.500 -18.341 1.00 80.19 95 ILE A N 1
ATOM 752 C CA . ILE A 1 95 ? 20.763 0.173 -18.884 1.00 80.19 95 ILE A CA 1
ATOM 753 C C . ILE A 1 95 ? 20.356 0.072 -20.356 1.00 80.19 95 ILE A C 1
ATOM 755 O O . ILE A 1 95 ? 21.173 -0.319 -21.186 1.00 80.19 95 ILE A O 1
ATOM 759 N N . LEU A 1 96 ? 19.126 0.461 -20.699 1.00 76.81 96 LEU A N 1
ATOM 760 C CA . LEU A 1 96 ? 18.623 0.402 -22.070 1.00 76.81 96 LEU A CA 1
ATOM 761 C C . LEU A 1 96 ? 19.533 1.187 -23.029 1.00 76.81 96 LEU A C 1
ATOM 763 O O . LEU A 1 96 ? 19.977 0.646 -24.038 1.00 76.81 96 LEU A O 1
ATOM 767 N N . TYR A 1 97 ? 19.873 2.430 -22.689 1.00 75.12 97 TYR A N 1
ATOM 768 C CA . TYR A 1 97 ? 20.649 3.301 -23.572 1.00 75.12 97 TYR A CA 1
ATOM 769 C C . TYR A 1 97 ? 22.144 2.987 -23.626 1.00 75.12 97 TYR A C 1
ATOM 771 O O . TYR A 1 97 ? 22.758 3.222 -24.661 1.00 75.12 97 TYR A O 1
ATOM 779 N N . ASN A 1 98 ? 22.742 2.473 -22.548 1.00 75.50 98 ASN A N 1
ATOM 780 C CA . ASN A 1 98 ? 24.182 2.189 -22.523 1.00 75.50 98 ASN A CA 1
ATOM 781 C C . ASN A 1 98 ? 24.517 0.744 -22.907 1.00 75.50 98 ASN A C 1
ATOM 783 O O . ASN A 1 98 ? 25.651 0.472 -23.288 1.00 75.50 98 ASN A O 1
ATOM 787 N N . VAL A 1 99 ? 23.558 -0.180 -22.806 1.00 77.25 99 VAL A N 1
ATOM 788 C CA . VAL A 1 99 ? 23.790 -1.609 -23.059 1.00 77.25 99 VAL A CA 1
ATOM 789 C C . VAL A 1 99 ? 23.018 -2.087 -24.284 1.00 77.25 99 VAL A C 1
ATOM 791 O O . VAL A 1 99 ? 23.618 -2.638 -25.201 1.00 77.25 99 VAL A O 1
ATOM 794 N N . ALA A 1 100 ? 21.703 -1.860 -24.338 1.00 72.12 100 ALA A N 1
ATOM 795 C CA . ALA A 1 100 ? 20.864 -2.437 -25.390 1.00 72.12 100 ALA A CA 1
ATOM 796 C C . ALA A 1 100 ? 20.916 -1.649 -26.708 1.00 72.12 100 ALA A C 1
ATOM 798 O O . ALA A 1 100 ? 21.040 -2.248 -27.773 1.00 72.12 100 ALA A O 1
ATOM 799 N N . VAL A 1 101 ? 20.868 -0.312 -26.656 1.00 71.38 101 VAL A N 1
ATOM 800 C CA . VAL A 1 101 ? 20.877 0.535 -27.865 1.00 71.38 101 VAL A CA 1
ATOM 801 C C . VAL A 1 101 ? 22.174 0.406 -28.671 1.00 71.38 101 VAL A C 1
ATOM 803 O O . VAL A 1 101 ? 22.069 0.223 -29.879 1.00 71.38 101 VAL A O 1
ATOM 806 N N . PRO A 1 102 ? 23.386 0.433 -28.080 1.00 74.62 102 PRO A N 1
ATOM 807 C CA . PRO A 1 102 ? 24.617 0.268 -28.853 1.00 74.62 102 PRO A CA 1
ATOM 808 C C . PRO A 1 102 ? 24.723 -1.108 -29.514 1.00 74.62 102 PRO A C 1
ATOM 810 O O . PRO A 1 102 ? 25.316 -1.225 -30.583 1.00 74.62 102 PRO A O 1
ATOM 813 N N . TYR A 1 103 ? 24.140 -2.134 -28.887 1.00 73.00 103 TYR A N 1
ATOM 814 C CA . TYR A 1 103 ? 24.084 -3.481 -29.442 1.00 73.00 103 TYR A CA 1
ATOM 815 C C . TYR A 1 103 ? 23.107 -3.570 -30.623 1.00 73.00 103 TYR A C 1
ATOM 817 O O . TYR A 1 103 ? 23.440 -4.146 -31.654 1.00 73.00 103 TYR A O 1
ATOM 825 N N . ALA A 1 104 ? 21.918 -2.975 -30.488 1.00 70.69 104 ALA A N 1
ATOM 826 C CA . ALA A 1 104 ? 20.885 -3.006 -31.522 1.00 70.69 104 ALA A CA 1
ATOM 827 C C . ALA A 1 104 ? 21.152 -2.034 -32.689 1.00 70.69 104 ALA A C 1
ATOM 829 O O . ALA A 1 104 ? 20.782 -2.325 -33.824 1.00 70.69 104 ALA A O 1
ATOM 830 N N . PHE A 1 105 ? 21.796 -0.892 -32.425 1.00 72.00 105 PHE A N 1
ATOM 831 C CA . PHE A 1 105 ? 22.016 0.193 -33.388 1.00 72.00 105 PHE A CA 1
ATOM 832 C C . PHE A 1 105 ? 23.461 0.723 -33.314 1.00 72.00 105 PHE A C 1
ATOM 834 O O . PHE A 1 105 ? 23.721 1.782 -32.723 1.00 72.00 105 PHE A O 1
ATOM 841 N N . PRO A 1 106 ? 24.428 0.013 -33.924 1.00 72.56 106 PRO A N 1
ATOM 842 C CA . PRO A 1 106 ? 25.821 0.445 -33.951 1.00 72.56 106 PRO A CA 1
ATOM 843 C C . PRO A 1 106 ? 25.948 1.842 -34.587 1.00 72.56 106 PRO A C 1
ATOM 845 O O . PRO A 1 106 ? 25.535 2.051 -35.725 1.00 72.56 106 PRO A O 1
ATOM 848 N N . GLY A 1 107 ? 26.507 2.814 -33.854 1.00 70.94 107 GLY A N 1
ATOM 849 C CA . GLY A 1 107 ? 26.766 4.181 -34.346 1.00 70.94 107 GLY A CA 1
ATOM 850 C C . GLY A 1 107 ? 25.785 5.281 -33.898 1.00 70.94 107 GLY A C 1
ATOM 851 O O . GLY A 1 107 ? 26.056 6.455 -34.143 1.00 70.94 107 GLY A O 1
ATOM 852 N N . GLN A 1 108 ? 24.694 4.958 -33.190 1.00 65.38 108 GLN A N 1
ATOM 853 C CA . GLN A 1 108 ? 23.686 5.932 -32.711 1.00 65.38 108 GLN A CA 1
ATOM 854 C C . GLN A 1 108 ? 23.803 6.323 -31.216 1.00 65.38 108 GLN A C 1
ATOM 856 O O . GLN A 1 108 ? 22.829 6.734 -30.592 1.00 65.38 108 GLN A O 1
ATOM 861 N N . SER A 1 109 ? 24.987 6.245 -30.599 1.00 60.34 109 SER A N 1
ATOM 862 C CA . SER A 1 109 ? 25.135 6.443 -29.141 1.00 60.34 109 SER A CA 1
ATOM 863 C C . SER A 1 109 ? 24.998 7.894 -28.642 1.00 60.34 109 SER A C 1
ATOM 865 O O . SER A 1 109 ? 24.874 8.132 -27.448 1.00 60.34 109 SER A O 1
ATOM 867 N N . TRP A 1 110 ? 25.005 8.903 -29.511 1.00 55.09 110 TRP A N 1
ATOM 868 C CA . TRP A 1 110 ? 25.354 10.277 -29.121 1.00 55.09 110 TRP A CA 1
ATOM 869 C C . TRP A 1 110 ? 24.328 11.042 -28.257 1.00 55.09 110 TRP A C 1
ATOM 871 O O . TRP A 1 110 ? 24.718 12.004 -27.596 1.00 55.09 110 TRP A O 1
ATOM 881 N N . ALA A 1 111 ? 23.056 10.632 -28.182 1.00 52.34 111 ALA A N 1
ATOM 882 C CA . ALA A 1 111 ? 22.018 11.431 -27.511 1.00 52.34 111 ALA A CA 1
ATOM 883 C C . ALA A 1 111 ? 21.816 11.145 -26.003 1.00 52.34 111 ALA A C 1
ATOM 885 O O . ALA A 1 111 ? 21.240 11.983 -25.307 1.00 52.34 111 ALA A O 1
ATOM 886 N N . VAL A 1 112 ? 22.297 10.014 -25.459 1.00 55.38 112 VAL A N 1
ATOM 887 C CA . VAL A 1 112 ? 22.060 9.640 -24.037 1.00 55.38 112 VAL A CA 1
ATOM 888 C C . VAL A 1 112 ? 23.337 9.275 -23.270 1.00 55.38 112 VAL A C 1
ATOM 890 O O . VAL A 1 112 ? 23.281 8.733 -22.171 1.00 55.38 112 VAL A O 1
ATOM 893 N N . ASN A 1 113 ? 24.507 9.662 -23.784 1.00 61.41 113 ASN A N 1
ATOM 894 C CA . ASN A 1 113 ? 25.819 9.359 -23.187 1.00 61.41 113 ASN A CA 1
ATOM 895 C C . ASN A 1 113 ? 26.076 9.987 -21.803 1.00 61.41 113 ASN A C 1
ATOM 897 O O . ASN A 1 113 ? 27.161 9.841 -21.246 1.00 61.41 113 ASN A O 1
ATOM 901 N N . THR A 1 114 ? 25.111 10.708 -21.229 1.00 72.44 114 THR A N 1
ATOM 902 C CA . THR A 1 114 ? 25.225 11.237 -19.870 1.00 72.44 114 THR A CA 1
ATOM 903 C C . THR A 1 114 ? 24.090 10.709 -19.007 1.00 72.44 114 THR A C 1
ATOM 905 O O . THR A 1 114 ? 22.927 10.711 -19.413 1.00 72.44 114 THR A O 1
ATOM 908 N N . VAL A 1 115 ? 24.416 10.336 -17.766 1.00 69.12 115 VAL A N 1
ATOM 909 C CA . VAL A 1 115 ? 23.431 9.986 -16.726 1.00 69.12 115 VAL A CA 1
ATOM 910 C C . VAL A 1 115 ? 22.343 11.065 -16.626 1.00 69.12 115 VAL A C 1
ATOM 912 O O . VAL A 1 115 ? 21.164 10.756 -16.495 1.00 69.12 115 VAL A O 1
ATOM 915 N N . TRP A 1 116 ? 22.713 12.338 -16.789 1.00 71.06 116 TRP A N 1
ATOM 916 C CA . TRP A 1 116 ? 21.786 13.471 -16.782 1.00 71.06 116 TRP A CA 1
ATOM 917 C C . TRP A 1 116 ? 20.825 13.526 -17.976 1.00 71.06 116 TRP A C 1
ATOM 919 O O . TRP A 1 116 ? 19.717 14.045 -17.833 1.00 71.06 116 TRP A O 1
ATOM 929 N N . GLY A 1 117 ? 21.222 13.017 -19.143 1.00 70.81 117 GLY A N 1
ATOM 930 C CA . GLY A 1 117 ? 20.333 12.835 -20.291 1.00 70.81 117 GLY A CA 1
ATOM 931 C C . GLY A 1 117 ? 19.281 11.765 -20.008 1.00 70.81 117 GLY A C 1
ATOM 932 O O . GLY A 1 117 ? 18.093 12.020 -20.183 1.00 70.81 117 GLY A O 1
ATOM 933 N N . ALA A 1 118 ? 19.704 10.622 -19.455 1.00 68.81 118 ALA A N 1
ATOM 934 C CA . ALA A 1 118 ? 18.797 9.550 -19.044 1.00 68.81 118 ALA A CA 1
ATOM 935 C C . ALA A 1 118 ? 17.828 10.002 -17.939 1.00 68.81 118 ALA A C 1
ATOM 937 O O . ALA A 1 118 ? 16.638 9.721 -18.017 1.00 68.81 118 ALA A O 1
ATOM 938 N N . VAL A 1 119 ? 18.307 10.763 -16.948 1.00 70.31 119 VAL A N 1
ATOM 939 C CA . VAL A 1 119 ? 17.459 11.338 -15.889 1.00 70.31 119 VAL A CA 1
ATOM 940 C C . VAL A 1 119 ? 16.429 12.311 -16.463 1.00 70.31 119 VAL A C 1
ATOM 942 O O . VAL A 1 119 ? 15.264 12.235 -16.086 1.00 70.31 119 VAL A O 1
ATOM 945 N N . ARG A 1 120 ? 16.819 13.208 -17.380 1.00 72.38 120 ARG A N 1
ATOM 946 C CA . ARG A 1 120 ? 15.879 14.149 -18.017 1.00 72.38 120 ARG A CA 1
ATOM 947 C C . ARG A 1 120 ? 14.854 13.438 -18.895 1.00 72.38 120 ARG A C 1
ATOM 949 O O . ARG A 1 120 ? 13.679 13.780 -18.822 1.00 72.38 120 ARG A O 1
ATOM 956 N N . ALA A 1 121 ? 15.277 12.443 -19.673 1.00 69.81 121 ALA A N 1
ATOM 957 C CA . ALA A 1 121 ? 14.379 11.631 -20.490 1.00 69.81 121 ALA A CA 1
ATOM 958 C C . ALA A 1 121 ? 13.389 10.842 -19.621 1.00 69.81 121 ALA A C 1
ATOM 960 O O . ALA A 1 121 ? 12.189 10.876 -19.878 1.00 69.81 121 A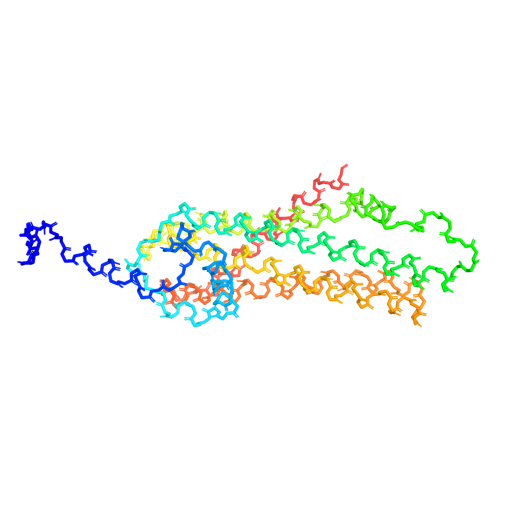LA A O 1
ATOM 961 N N . ALA A 1 122 ? 13.880 10.214 -18.548 1.00 68.12 122 ALA A N 1
ATOM 962 C CA . ALA A 1 122 ? 13.059 9.523 -17.564 1.00 68.12 122 ALA A CA 1
ATOM 963 C C . ALA A 1 122 ? 12.064 10.485 -16.902 1.00 68.12 122 ALA A C 1
ATOM 965 O O . ALA A 1 122 ? 10.876 10.204 -16.882 1.00 68.12 122 ALA A O 1
ATOM 966 N N . ALA A 1 123 ? 12.511 11.647 -16.418 1.00 68.62 123 ALA A N 1
ATOM 967 C CA . ALA A 1 123 ? 11.646 12.627 -15.759 1.00 68.62 123 ALA A CA 1
ATOM 968 C C . ALA A 1 123 ? 10.598 13.240 -16.703 1.00 68.62 123 ALA A C 1
ATOM 970 O O . ALA A 1 123 ? 9.481 13.507 -16.270 1.00 68.62 123 ALA A O 1
ATOM 971 N N . GLY A 1 124 ? 10.939 13.441 -17.978 1.00 69.44 124 GLY A N 1
ATOM 972 C CA . GLY A 1 124 ? 10.046 14.012 -18.988 1.00 69.44 124 GLY A CA 1
ATOM 973 C C . GLY A 1 124 ? 9.057 13.022 -19.604 1.00 69.44 124 GLY A C 1
ATOM 974 O O . GLY A 1 124 ? 8.189 13.444 -20.363 1.00 69.44 124 GLY A O 1
ATOM 975 N N . TYR A 1 125 ? 9.169 11.722 -19.313 1.00 72.50 125 TYR A N 1
ATOM 976 C CA . TYR A 1 125 ? 8.329 10.710 -19.948 1.00 72.50 125 TYR A CA 1
ATOM 977 C C . TYR A 1 125 ? 6.912 10.706 -19.333 1.00 72.50 125 TYR A C 1
ATOM 979 O O . TYR A 1 125 ? 6.745 10.309 -18.180 1.00 72.50 125 TYR A O 1
ATOM 987 N N . PRO A 1 126 ? 5.849 11.085 -20.066 1.00 76.44 126 PRO A N 1
ATOM 988 C CA . PRO A 1 126 ? 4.501 11.223 -19.497 1.00 76.44 126 PRO A CA 1
ATOM 989 C C . PRO A 1 126 ? 3.914 9.891 -18.997 1.00 76.44 126 PRO A C 1
ATOM 991 O O . PRO A 1 126 ? 3.018 9.869 -18.152 1.00 76.44 126 PRO A O 1
ATOM 994 N N . TYR A 1 127 ? 4.441 8.768 -19.490 1.00 75.44 127 TYR A N 1
ATOM 995 C CA . TYR A 1 127 ? 3.965 7.431 -19.157 1.00 75.44 127 TYR A CA 1
ATOM 996 C C . TYR A 1 127 ? 4.115 7.088 -17.666 1.00 75.44 127 TYR A C 1
ATOM 998 O O . TYR A 1 127 ? 3.140 6.681 -17.040 1.00 75.44 127 TYR A O 1
ATOM 1006 N N . TRP A 1 128 ? 5.284 7.304 -17.047 1.00 74.62 128 TRP A N 1
ATOM 1007 C CA . TRP A 1 128 ? 5.463 6.942 -15.631 1.00 74.62 128 TRP A CA 1
ATOM 1008 C C . TRP A 1 128 ? 4.615 7.824 -14.705 1.00 74.62 128 TRP A C 1
ATOM 1010 O O . TRP A 1 128 ? 4.124 7.345 -13.683 1.00 74.62 128 TRP A O 1
ATOM 1020 N N . MET A 1 129 ? 4.396 9.095 -15.070 1.00 78.94 129 MET A N 1
ATOM 1021 C CA . MET A 1 129 ? 3.511 9.994 -14.324 1.00 78.94 129 MET A CA 1
ATOM 1022 C C . MET A 1 129 ? 2.067 9.491 -14.370 1.00 78.94 129 MET A C 1
ATOM 1024 O O . MET A 1 129 ? 1.390 9.495 -13.343 1.00 78.94 129 MET A O 1
ATOM 1028 N N . ARG A 1 130 ? 1.615 9.000 -15.532 1.00 83.56 130 ARG A N 1
ATOM 1029 C CA . ARG A 1 130 ? 0.297 8.377 -15.702 1.00 83.56 130 ARG A CA 1
ATOM 1030 C C . ARG A 1 130 ? 0.155 7.106 -14.864 1.00 83.56 130 ARG A C 1
ATOM 1032 O O . ARG A 1 130 ? -0.844 6.959 -14.163 1.00 83.56 130 ARG A O 1
ATOM 1039 N N . GLU A 1 131 ? 1.139 6.213 -14.891 1.00 79.69 131 GLU A N 1
ATOM 1040 C CA . GLU A 1 131 ? 1.123 4.981 -14.087 1.00 79.69 131 GLU A CA 1
ATOM 1041 C C . GLU A 1 131 ? 1.108 5.287 -12.584 1.00 79.69 131 GLU A C 1
ATOM 1043 O O . GLU A 1 131 ? 0.319 4.731 -11.819 1.00 79.69 131 GLU A O 1
ATOM 1048 N N . PHE A 1 132 ? 1.924 6.248 -12.149 1.00 80.81 132 PHE A N 1
ATOM 1049 C CA . PHE A 1 132 ? 1.936 6.677 -10.757 1.00 80.81 132 PHE A CA 1
ATOM 1050 C C . PHE A 1 132 ? 0.606 7.318 -10.341 1.00 80.81 132 PHE A C 1
ATOM 1052 O O . PHE A 1 132 ? 0.057 6.969 -9.294 1.00 80.81 132 PHE A O 1
ATOM 1059 N N . ALA A 1 133 ? 0.053 8.209 -11.168 1.00 85.62 133 ALA A N 1
ATOM 1060 C CA . ALA A 1 133 ? -1.258 8.804 -10.932 1.00 85.62 133 ALA A CA 1
ATOM 1061 C C . ALA A 1 133 ? -2.348 7.727 -10.843 1.00 85.62 133 ALA A C 1
ATOM 1063 O O . ALA A 1 133 ? -3.202 7.794 -9.965 1.00 85.62 133 ALA A O 1
ATOM 1064 N N . THR A 1 134 ? -2.274 6.694 -11.682 1.00 87.06 134 THR A N 1
ATOM 1065 C CA . THR A 1 134 ? -3.173 5.531 -11.651 1.00 87.06 134 THR A CA 1
ATOM 1066 C C . THR A 1 134 ? -3.069 4.786 -10.325 1.00 87.06 134 THR A C 1
ATOM 1068 O O . THR A 1 134 ? -4.084 4.528 -9.680 1.00 87.06 134 THR A O 1
ATOM 1071 N N . ALA A 1 135 ? -1.850 4.490 -9.869 1.00 86.38 135 ALA A N 1
ATOM 1072 C CA . ALA A 1 135 ? -1.618 3.798 -8.607 1.00 86.38 135 ALA A CA 1
ATOM 1073 C C . ALA A 1 135 ? -2.106 4.615 -7.396 1.00 86.38 135 ALA A C 1
ATOM 1075 O O . ALA A 1 135 ? -2.756 4.071 -6.501 1.00 86.38 135 ALA A O 1
ATOM 1076 N N . VAL A 1 136 ? -1.841 5.926 -7.373 1.00 88.12 136 VAL A N 1
ATOM 1077 C CA . VAL A 1 136 ? -2.319 6.831 -6.314 1.00 88.12 136 VAL A CA 1
ATOM 1078 C C . VAL A 1 136 ? -3.841 6.932 -6.328 1.00 88.12 136 VAL A C 1
ATOM 1080 O O . VAL A 1 136 ? -4.466 6.762 -5.279 1.00 88.12 136 VAL A O 1
ATOM 1083 N N . THR A 1 137 ? -4.444 7.147 -7.500 1.00 92.12 137 THR A N 1
ATOM 1084 C CA . THR A 1 137 ? -5.901 7.165 -7.678 1.00 92.12 137 THR A CA 1
ATOM 1085 C C . THR A 1 137 ? -6.517 5.875 -7.163 1.00 92.12 137 THR A C 1
ATOM 1087 O O . THR A 1 137 ? -7.433 5.931 -6.348 1.00 92.12 137 THR A O 1
ATOM 1090 N N . TRP A 1 138 ? -5.966 4.715 -7.520 1.00 92.94 138 TRP A N 1
ATOM 1091 C CA . TRP A 1 138 ? -6.452 3.427 -7.033 1.00 92.94 138 TRP A CA 1
ATOM 1092 C C . TRP A 1 138 ? -6.407 3.323 -5.500 1.00 92.94 138 TRP A C 1
ATOM 1094 O O . TRP A 1 138 ? -7.399 2.934 -4.881 1.00 92.94 138 TRP A O 1
ATOM 1104 N N . VAL A 1 139 ? -5.316 3.751 -4.850 1.00 92.69 139 VAL A N 1
ATOM 1105 C CA . VAL A 1 139 ? -5.207 3.771 -3.376 1.00 92.69 139 VAL A CA 1
ATOM 1106 C C . VAL A 1 139 ? -6.252 4.685 -2.727 1.00 92.69 139 VAL A C 1
ATOM 1108 O O . VAL A 1 139 ? -6.834 4.316 -1.698 1.00 92.69 139 VAL A O 1
ATOM 1111 N N . VAL A 1 140 ? -6.510 5.856 -3.312 1.00 94.88 140 VAL A N 1
ATOM 1112 C CA . VAL A 1 140 ? -7.536 6.799 -2.836 1.00 94.88 140 VAL A CA 1
ATOM 1113 C C . VAL A 1 140 ? -8.940 6.230 -3.052 1.00 94.88 140 VAL A C 1
ATOM 1115 O O . VAL A 1 140 ? -9.768 6.269 -2.139 1.00 94.88 140 VAL A O 1
ATOM 1118 N N . CYS A 1 141 ? -9.204 5.635 -4.214 1.00 95.38 141 CYS A N 1
ATOM 1119 C CA . CYS A 1 141 ? -10.481 5.015 -4.542 1.00 95.38 141 CYS A CA 1
ATOM 1120 C C . CYS A 1 141 ? -10.785 3.809 -3.647 1.00 95.38 141 CYS A C 1
ATOM 1122 O O . CYS A 1 141 ? -11.943 3.623 -3.273 1.00 95.38 141 CYS A O 1
ATOM 1124 N N . ILE A 1 142 ? -9.773 3.039 -3.222 1.00 95.62 142 ILE A N 1
ATOM 1125 C CA . ILE A 1 142 ? -9.962 2.011 -2.190 1.00 95.62 142 ILE A CA 1
ATOM 1126 C C . ILE A 1 142 ? -10.503 2.672 -0.924 1.00 95.62 142 ILE A C 1
ATOM 1128 O O . ILE A 1 142 ? -11.581 2.291 -0.480 1.00 95.62 142 ILE A O 1
ATOM 1132 N N . LEU A 1 143 ? -9.837 3.691 -0.369 1.00 95.81 143 LEU A N 1
ATOM 1133 C CA . LEU A 1 143 ? -10.318 4.361 0.847 1.00 95.81 143 LEU A CA 1
ATOM 1134 C C . LEU A 1 143 ? -11.749 4.888 0.684 1.00 95.81 143 LEU A C 1
ATOM 1136 O O . LEU A 1 143 ? -12.587 4.651 1.553 1.00 95.81 143 LEU A O 1
ATOM 1140 N N . ALA A 1 144 ? -12.036 5.553 -0.435 1.00 96.31 144 ALA A N 1
ATOM 1141 C CA . ALA A 1 144 ? -13.368 6.063 -0.742 1.00 96.31 144 ALA A CA 1
ATOM 1142 C C . ALA A 1 144 ? -14.414 4.936 -0.781 1.00 96.31 144 ALA A C 1
ATOM 1144 O O . ALA A 1 144 ? -15.458 5.048 -0.139 1.00 96.31 144 ALA A O 1
ATOM 1145 N N . SER A 1 145 ? -14.109 3.813 -1.438 1.00 95.62 145 SER A N 1
ATOM 1146 C CA . SER A 1 145 ? -14.995 2.643 -1.480 1.00 95.62 145 SER A CA 1
ATOM 1147 C C . SER A 1 145 ? -15.265 2.075 -0.082 1.00 95.62 145 SER A C 1
ATOM 1149 O O . SER A 1 145 ? -16.402 1.743 0.248 1.00 95.62 145 SER A O 1
ATOM 1151 N N . LEU A 1 146 ? -14.261 2.053 0.801 1.00 93.94 146 LEU A N 1
ATOM 1152 C CA . LEU A 1 146 ? -14.442 1.601 2.181 1.00 93.94 146 LEU A CA 1
ATOM 1153 C C . LEU A 1 146 ? -15.329 2.549 2.988 1.00 93.94 146 LEU A C 1
ATOM 1155 O O . LEU A 1 146 ? -16.104 2.101 3.835 1.00 93.94 146 LEU A O 1
ATOM 1159 N N . MET A 1 147 ? -15.244 3.849 2.706 1.00 94.94 147 MET A N 1
ATOM 1160 C CA . MET A 1 147 ? -16.115 4.854 3.311 1.00 94.94 147 MET A CA 1
ATOM 1161 C C . MET A 1 147 ? -17.553 4.766 2.785 1.00 94.94 147 MET A C 1
ATOM 1163 O O . MET A 1 147 ? -18.479 5.041 3.546 1.00 94.94 147 MET A O 1
ATOM 1167 N N . LEU A 1 148 ? -17.775 4.308 1.547 1.00 95.31 148 LEU A N 1
ATOM 1168 C CA . LEU A 1 148 ? -19.122 3.996 1.048 1.00 95.31 148 LEU A CA 1
ATOM 1169 C C . LEU A 1 148 ? -19.752 2.830 1.823 1.00 95.31 148 LEU A C 1
ATOM 1171 O O . LEU A 1 148 ? -20.922 2.888 2.198 1.00 95.31 148 LEU A O 1
ATOM 1175 N N . PHE A 1 149 ? -18.962 1.817 2.195 1.00 92.62 149 PHE A N 1
ATOM 1176 C CA . PHE A 1 149 ? -19.427 0.705 3.035 1.00 92.62 149 PHE A CA 1
ATOM 1177 C C . PHE A 1 149 ? -19.633 1.067 4.518 1.00 92.62 149 PHE A C 1
ATOM 1179 O O . PHE A 1 149 ? -19.872 0.184 5.347 1.00 92.62 149 PHE A O 1
ATOM 1186 N N . ARG A 1 150 ? -19.608 2.355 4.890 1.00 91.12 150 ARG A N 1
ATOM 1187 C CA . ARG A 1 150 ? -19.812 2.812 6.274 1.00 91.12 150 ARG A CA 1
ATOM 1188 C C . ARG A 1 150 ? -21.138 2.342 6.873 1.00 91.12 150 ARG A C 1
ATOM 1190 O O . ARG A 1 150 ? -21.188 2.051 8.067 1.00 91.12 150 ARG A O 1
ATOM 1197 N N . GLN A 1 151 ? -22.201 2.230 6.075 1.00 88.38 151 GLN A N 1
ATOM 1198 C CA . GLN A 1 151 ? -23.486 1.706 6.553 1.00 88.38 151 GLN A CA 1
ATOM 1199 C C . GLN A 1 151 ? -23.374 0.237 6.982 1.00 88.38 151 GLN A C 1
ATOM 1201 O O . GLN A 1 151 ? -23.855 -0.131 8.054 1.00 88.38 151 GLN A O 1
ATOM 1206 N N . SER A 1 152 ? -22.679 -0.585 6.195 1.00 88.56 152 SER A N 1
ATOM 1207 C CA . SER A 1 152 ? -22.398 -1.983 6.533 1.00 88.56 152 SER A CA 1
ATOM 1208 C C . SER A 1 152 ? -21.487 -2.082 7.760 1.00 88.56 152 SER A C 1
ATOM 1210 O O . SER A 1 152 ? -21.765 -2.847 8.680 1.00 88.56 152 SER A O 1
ATOM 1212 N N . MET A 1 153 ? -20.455 -1.235 7.837 1.00 88.44 153 MET A N 1
ATOM 1213 C CA . MET A 1 153 ? -19.515 -1.163 8.966 1.00 88.44 153 MET A CA 1
ATOM 1214 C C . MET A 1 153 ? -20.193 -0.752 10.285 1.00 88.44 153 MET A C 1
ATOM 1216 O O . MET A 1 153 ? -19.811 -1.237 11.352 1.00 88.44 153 MET A O 1
ATOM 1220 N N . ARG A 1 154 ? -21.240 0.088 10.229 1.00 90.56 154 ARG A N 1
ATOM 1221 C CA . ARG A 1 154 ? -22.038 0.473 11.407 1.00 90.56 154 ARG A CA 1
ATOM 1222 C C . ARG A 1 154 ? -22.728 -0.721 12.065 1.00 90.56 154 ARG A C 1
ATOM 1224 O O . ARG A 1 154 ? -22.809 -0.740 13.290 1.00 90.56 154 ARG A O 1
ATOM 1231 N N . ARG A 1 155 ? -23.160 -1.732 11.296 1.00 91.38 155 ARG A N 1
ATOM 1232 C CA . ARG A 1 155 ? -23.743 -2.968 11.859 1.00 91.38 155 ARG A CA 1
ATOM 1233 C C . ARG A 1 155 ? -22.741 -3.707 12.750 1.00 91.38 155 ARG A C 1
ATOM 1235 O O . ARG A 1 155 ? -23.112 -4.191 13.811 1.00 91.38 155 ARG A O 1
ATOM 1242 N N . TYR A 1 156 ? -21.465 -3.690 12.369 1.00 90.38 156 TYR A N 1
ATOM 1243 C CA . TYR A 1 156 ? -20.357 -4.272 13.132 1.00 90.38 156 TYR A CA 1
ATOM 1244 C C . TYR A 1 156 ? -19.762 -3.318 14.186 1.00 90.38 156 TYR A C 1
ATOM 1246 O O . TYR A 1 156 ? -18.756 -3.644 14.809 1.00 90.38 156 TYR A O 1
ATOM 1254 N N . ARG A 1 157 ? -20.360 -2.131 14.395 1.00 92.44 157 ARG A N 1
ATOM 1255 C CA . ARG A 1 157 ? -19.883 -1.088 15.329 1.00 92.44 157 ARG A CA 1
ATOM 1256 C C . ARG A 1 157 ? -18.417 -0.682 15.106 1.00 92.44 157 ARG A C 1
ATOM 1258 O O . ARG A 1 157 ? -17.743 -0.227 16.029 1.00 92.44 157 ARG A O 1
ATOM 1265 N N . VAL A 1 158 ? -17.920 -0.815 13.875 1.00 94.06 158 VAL A N 1
ATOM 1266 C CA . VAL A 1 158 ? -16.544 -0.447 13.525 1.00 94.06 158 VAL A CA 1
ATOM 1267 C C . VAL A 1 158 ? -16.453 1.066 13.332 1.00 94.06 158 VAL A C 1
ATOM 1269 O O . VAL A 1 158 ? -17.184 1.655 12.535 1.00 94.06 158 VAL A O 1
ATOM 1272 N N . ARG A 1 159 ? -15.532 1.707 14.057 1.00 94.31 159 ARG A N 1
ATOM 1273 C CA . ARG A 1 159 ? -15.220 3.136 13.901 1.00 94.31 159 ARG A CA 1
ATOM 1274 C C . ARG A 1 159 ? -14.373 3.389 12.652 1.00 94.31 159 ARG A C 1
ATOM 1276 O O . ARG A 1 159 ? -13.549 2.557 12.275 1.00 94.31 159 ARG A O 1
ATOM 1283 N N . ASN A 1 160 ? -14.511 4.584 12.071 1.00 95.69 160 ASN A N 1
ATOM 1284 C CA . ASN A 1 160 ? -13.737 5.010 10.897 1.00 95.69 160 ASN A CA 1
ATOM 1285 C C . ASN A 1 160 ? -12.218 4.910 11.125 1.00 95.69 160 ASN A C 1
ATOM 1287 O O . ASN A 1 160 ? -11.489 4.548 10.207 1.00 95.69 160 ASN A O 1
ATOM 1291 N N . ASP A 1 161 ? -11.751 5.151 12.351 1.00 96.69 161 ASP A N 1
ATOM 1292 C CA . ASP A 1 161 ? -10.331 5.095 12.721 1.00 96.69 161 ASP A CA 1
ATOM 1293 C C . ASP A 1 161 ? -9.719 3.705 12.440 1.00 96.69 161 ASP A C 1
ATOM 1295 O O . ASP A 1 161 ? -8.593 3.590 11.955 1.00 96.69 161 ASP A O 1
ATO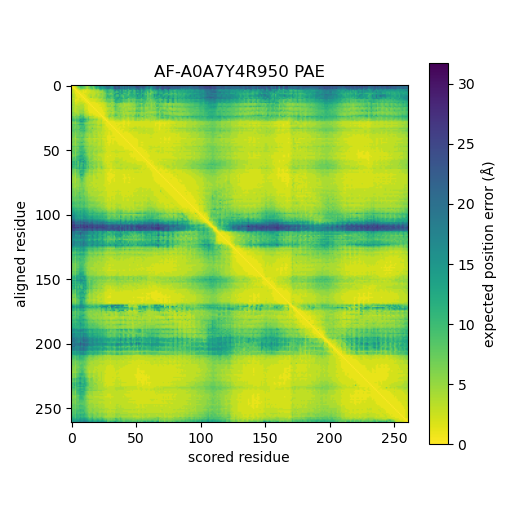M 1299 N N . HIS A 1 162 ? -10.490 2.632 12.654 1.00 96.56 162 HIS A N 1
ATOM 1300 C CA . HIS A 1 162 ? -10.067 1.260 12.356 1.00 96.56 162 HIS A CA 1
ATOM 1301 C C . HIS A 1 162 ? -10.050 0.962 10.852 1.00 96.56 162 HIS A C 1
ATOM 1303 O O . HIS A 1 162 ? -9.194 0.208 10.389 1.00 96.56 162 HIS A O 1
ATOM 1309 N N . ILE A 1 163 ? -10.954 1.578 10.082 1.00 96.19 163 ILE A N 1
ATOM 1310 C CA . ILE A 1 163 ? -10.974 1.477 8.615 1.00 96.19 163 ILE A CA 1
ATOM 1311 C C . ILE A 1 163 ? -9.741 2.172 8.032 1.00 96.19 163 ILE A C 1
ATOM 1313 O O . ILE A 1 163 ? -9.061 1.599 7.184 1.00 96.19 163 ILE A O 1
ATOM 1317 N N . ILE A 1 164 ? -9.406 3.368 8.529 1.00 96.75 164 ILE A N 1
ATOM 1318 C CA . ILE A 1 164 ? -8.200 4.101 8.118 1.00 96.75 164 ILE A CA 1
ATOM 1319 C C . ILE A 1 164 ? -6.944 3.298 8.467 1.00 96.75 164 ILE A C 1
ATOM 1321 O O . ILE A 1 164 ? -6.041 3.205 7.639 1.00 96.75 164 ILE A O 1
ATOM 1325 N N . ARG A 1 165 ? -6.893 2.656 9.645 1.00 96.81 165 ARG A N 1
ATOM 1326 C CA . ARG A 1 165 ? -5.789 1.752 10.006 1.00 96.81 165 ARG A CA 1
ATOM 1327 C C . ARG A 1 165 ? -5.665 0.601 9.011 1.00 96.81 165 ARG A C 1
ATOM 1329 O O . ARG A 1 165 ? -4.574 0.360 8.506 1.00 96.81 165 ARG A O 1
ATOM 1336 N N . ALA A 1 166 ? -6.770 -0.079 8.700 1.00 96.56 166 ALA A N 1
ATOM 1337 C CA . ALA A 1 166 ? -6.781 -1.155 7.711 1.00 96.56 166 ALA A CA 1
ATOM 1338 C C . ALA A 1 166 ? -6.256 -0.671 6.352 1.00 96.56 166 ALA A C 1
ATOM 1340 O O . ALA A 1 166 ? -5.333 -1.266 5.806 1.00 96.56 166 ALA A O 1
ATOM 1341 N N . TRP A 1 167 ? -6.770 0.452 5.849 1.00 96.69 167 TRP A N 1
ATOM 1342 C CA . TRP A 1 167 ? -6.337 1.037 4.582 1.00 96.69 167 TRP A CA 1
ATOM 1343 C C . TRP A 1 167 ? -4.848 1.415 4.571 1.00 96.69 167 TRP A C 1
ATOM 1345 O O . TRP A 1 167 ? -4.134 1.003 3.657 1.00 96.69 167 TRP A O 1
ATOM 1355 N N . ALA A 1 168 ? -4.357 2.124 5.593 1.00 96.25 168 ALA A N 1
ATOM 1356 C CA . ALA A 1 168 ? -2.972 2.598 5.658 1.00 96.25 168 ALA A CA 1
ATOM 1357 C C . ALA A 1 168 ? -1.953 1.445 5.640 1.00 96.25 168 ALA A C 1
ATOM 1359 O O . ALA A 1 168 ? -0.891 1.560 5.030 1.00 96.25 168 ALA A O 1
ATOM 1360 N N . TYR A 1 169 ? -2.296 0.315 6.269 1.00 95.56 169 TYR A N 1
ATOM 1361 C CA . TYR A 1 169 ? -1.463 -0.889 6.295 1.00 95.56 169 TYR A CA 1
ATOM 1362 C C . TYR A 1 169 ? -1.585 -1.775 5.052 1.00 95.56 169 TYR A C 1
ATOM 1364 O O . TYR A 1 169 ? -0.684 -2.568 4.777 1.00 95.56 169 TYR A O 1
ATOM 1372 N N . VAL A 1 170 ? -2.686 -1.663 4.308 1.00 93.06 170 VAL A N 1
ATOM 1373 C CA . VAL A 1 170 ? -2.984 -2.530 3.165 1.00 93.06 170 VAL A CA 1
ATOM 1374 C C . VAL A 1 170 ? -2.582 -1.894 1.840 1.00 93.06 170 VAL A C 1
ATOM 1376 O O . VAL A 1 170 ? -1.948 -2.566 1.040 1.00 93.06 170 VAL A O 1
ATOM 1379 N N . ALA A 1 171 ? -2.941 -0.638 1.579 1.00 81.75 171 ALA A N 1
ATOM 1380 C CA . ALA A 1 171 ? -2.813 -0.065 0.240 1.00 81.75 171 ALA A CA 1
ATOM 1381 C C . ALA A 1 171 ? -1.471 0.672 0.025 1.00 81.75 171 ALA A C 1
ATOM 1383 O O . ALA A 1 171 ? -0.672 0.197 -0.785 1.00 81.75 171 ALA A O 1
ATOM 1384 N N . PRO A 1 172 ? -1.127 1.738 0.778 1.00 76.25 172 PRO A N 1
ATOM 1385 C CA . PRO A 1 172 ? 0.124 2.481 0.572 1.00 76.25 172 PRO A CA 1
ATOM 1386 C C . PRO A 1 172 ? 1.381 1.625 0.746 1.00 76.25 172 PRO A C 1
ATOM 1388 O O . PRO A 1 172 ? 2.345 1.743 -0.003 1.00 76.25 172 PRO A O 1
ATOM 1391 N N . LEU A 1 173 ? 1.369 0.716 1.721 1.00 73.62 173 LEU A N 1
ATOM 1392 C CA . LEU A 1 173 ? 2.505 -0.157 2.004 1.00 73.62 173 LEU A CA 1
ATOM 1393 C C . LEU A 1 173 ? 2.745 -1.196 0.900 1.00 73.62 173 LEU A C 1
ATOM 1395 O O . LEU A 1 173 ? 3.887 -1.584 0.668 1.00 73.62 173 LEU A O 1
ATOM 1399 N N . GLN A 1 174 ? 1.703 -1.602 0.174 1.00 83.25 174 GLN A N 1
ATOM 1400 C CA . GLN A 1 174 ? 1.848 -2.500 -0.969 1.00 83.25 174 GLN A CA 1
ATOM 1401 C C . GLN A 1 174 ? 2.302 -1.751 -2.234 1.00 83.25 174 GLN A C 1
ATOM 1403 O O . GLN A 1 174 ? 2.819 -2.392 -3.140 1.00 83.25 174 GLN A O 1
ATOM 1408 N N . LEU A 1 175 ? 2.209 -0.413 -2.306 1.00 83.88 175 LEU A N 1
ATOM 1409 C CA . LEU A 1 175 ? 2.790 0.344 -3.432 1.00 83.88 175 LEU A CA 1
ATOM 1410 C C . LEU A 1 175 ? 4.307 0.154 -3.539 1.00 83.88 175 LEU A C 1
ATOM 1412 O O . LEU A 1 175 ? 4.859 0.190 -4.631 1.00 83.88 175 LEU A O 1
ATOM 1416 N N . ILE A 1 176 ? 4.985 -0.088 -2.417 1.00 84.12 176 ILE A N 1
ATOM 1417 C CA . ILE A 1 176 ? 6.417 -0.401 -2.415 1.00 84.12 176 ILE A CA 1
ATOM 1418 C C . ILE A 1 176 ? 6.664 -1.765 -3.075 1.00 84.12 176 ILE A C 1
ATOM 1420 O O . ILE A 1 176 ? 7.608 -1.905 -3.843 1.00 84.12 176 ILE A O 1
ATOM 1424 N N . VAL A 1 177 ? 5.801 -2.757 -2.824 1.00 84.44 177 VAL A N 1
ATOM 1425 C CA . VAL A 1 177 ? 5.890 -4.073 -3.478 1.00 84.44 177 VAL A CA 1
ATOM 1426 C C . VAL A 1 177 ? 5.669 -3.927 -4.979 1.00 84.44 177 VAL A C 1
ATOM 1428 O O . VAL A 1 177 ? 6.457 -4.462 -5.752 1.00 84.44 177 VAL A O 1
ATOM 1431 N N . PHE A 1 178 ? 4.667 -3.144 -5.387 1.00 86.56 178 PHE A N 1
ATOM 1432 C CA . PHE A 1 178 ? 4.445 -2.808 -6.791 1.00 86.56 178 PHE A CA 1
ATOM 1433 C C . PHE A 1 178 ? 5.678 -2.147 -7.424 1.00 86.56 178 PHE A C 1
ATOM 1435 O O . PHE A 1 178 ? 6.157 -2.635 -8.442 1.00 86.56 178 PHE A O 1
ATOM 1442 N N . ALA A 1 179 ? 6.253 -1.118 -6.791 1.00 85.75 179 ALA A N 1
ATOM 1443 C CA . ALA A 1 179 ? 7.453 -0.438 -7.284 1.00 85.75 179 ALA A CA 1
ATOM 1444 C C . ALA A 1 179 ? 8.653 -1.394 -7.432 1.00 85.75 179 ALA A C 1
ATOM 1446 O O . ALA A 1 179 ? 9.400 -1.317 -8.407 1.00 85.75 179 ALA A O 1
ATOM 1447 N N . CYS A 1 180 ? 8.823 -2.334 -6.495 1.00 86.81 180 CYS A N 1
ATOM 1448 C CA . CYS A 1 180 ? 9.868 -3.353 -6.572 1.00 86.81 180 CYS A CA 1
ATOM 1449 C C . CYS A 1 180 ? 9.619 -4.386 -7.681 1.00 86.81 180 CYS A C 1
ATOM 1451 O O . CYS A 1 180 ? 10.554 -4.714 -8.406 1.00 86.81 180 CYS A O 1
ATOM 1453 N N . LEU A 1 181 ? 8.390 -4.900 -7.820 1.00 86.81 181 LEU A N 1
ATOM 1454 C CA . LEU A 1 181 ? 8.031 -5.846 -8.885 1.00 86.81 181 LEU A CA 1
ATOM 1455 C C . LEU A 1 181 ? 8.212 -5.206 -10.257 1.00 86.81 181 LEU A C 1
ATOM 1457 O O . LEU A 1 181 ? 8.839 -5.787 -11.138 1.00 86.81 181 LEU A O 1
ATOM 1461 N N . TRP A 1 182 ? 7.725 -3.977 -10.392 1.00 84.94 182 TRP A N 1
ATOM 1462 C CA . TRP A 1 182 ? 7.880 -3.184 -11.594 1.00 84.94 182 TRP A CA 1
ATOM 1463 C C . TRP A 1 182 ? 9.353 -2.978 -11.943 1.00 84.94 182 TRP A C 1
ATOM 1465 O O . TRP A 1 182 ? 9.758 -3.179 -13.085 1.00 84.94 182 TRP A O 1
ATOM 1475 N N . GLY A 1 183 ? 10.189 -2.677 -10.946 1.00 84.62 183 GLY A N 1
ATOM 1476 C CA . GLY A 1 183 ? 11.615 -2.516 -11.184 1.00 84.62 183 GLY A CA 1
ATOM 1477 C C . GLY A 1 183 ? 12.375 -3.777 -11.510 1.00 84.62 183 GLY A C 1
ATOM 1478 O O . GLY A 1 183 ? 13.220 -3.749 -12.398 1.00 84.62 183 GLY A O 1
ATOM 1479 N N . ALA A 1 184 ? 12.042 -4.895 -10.872 1.00 85.94 184 ALA A N 1
ATOM 1480 C CA . ALA A 1 184 ? 12.603 -6.184 -11.252 1.00 85.94 184 ALA A CA 1
ATOM 1481 C C . ALA A 1 184 ? 12.296 -6.506 -12.725 1.00 85.94 184 ALA A C 1
ATOM 1483 O O . ALA A 1 184 ? 13.162 -6.991 -13.449 1.00 85.94 184 ALA A O 1
ATOM 1484 N N . MET A 1 185 ? 11.087 -6.175 -13.181 1.00 83.56 185 MET A N 1
ATOM 1485 C CA . MET A 1 185 ? 10.648 -6.425 -14.552 1.00 83.56 185 MET A CA 1
ATOM 1486 C C . MET A 1 185 ? 11.275 -5.456 -15.560 1.00 83.56 185 MET A C 1
ATOM 1488 O O . MET A 1 185 ? 11.733 -5.903 -16.608 1.00 83.56 185 MET A O 1
ATOM 1492 N N . GLY A 1 186 ? 11.397 -4.167 -15.229 1.00 80.62 186 GLY A N 1
ATOM 1493 C CA . GLY A 1 186 ? 12.111 -3.189 -16.059 1.00 80.62 186 GLY A CA 1
ATOM 1494 C C . GLY A 1 186 ? 13.594 -3.532 -16.240 1.00 80.62 186 GLY A C 1
ATOM 1495 O O . GLY A 1 186 ? 14.121 -3.453 -17.349 1.00 80.62 186 GLY A O 1
ATOM 1496 N N . LEU A 1 187 ? 14.249 -4.009 -15.176 1.00 82.06 187 LEU A N 1
ATOM 1497 C CA . LEU A 1 187 ? 15.635 -4.481 -15.235 1.00 82.06 187 LEU A CA 1
ATOM 1498 C C . LEU A 1 187 ? 15.791 -5.752 -16.077 1.00 82.06 187 LEU A C 1
ATOM 1500 O O . LEU A 1 187 ? 16.803 -5.905 -16.756 1.00 82.06 187 LEU A O 1
ATOM 1504 N N . ALA A 1 188 ? 14.801 -6.648 -16.058 1.00 82.62 188 ALA A N 1
ATOM 1505 C CA . ALA A 1 188 ? 14.799 -7.859 -16.877 1.00 82.62 188 ALA A CA 1
ATOM 1506 C C . ALA A 1 188 ? 14.497 -7.580 -18.363 1.00 82.62 188 ALA A C 1
ATOM 1508 O O . ALA A 1 188 ? 14.976 -8.308 -19.233 1.00 82.62 188 ALA A O 1
ATOM 1509 N N . ALA A 1 189 ? 13.741 -6.517 -18.662 1.00 78.69 189 ALA A N 1
ATOM 1510 C CA . ALA A 1 189 ? 13.350 -6.158 -20.024 1.00 78.69 189 ALA A CA 1
ATOM 1511 C C . ALA A 1 189 ? 14.544 -5.766 -20.909 1.00 78.69 189 ALA A C 1
ATOM 1513 O O . ALA A 1 189 ? 14.579 -6.135 -22.078 1.00 78.69 189 ALA A O 1
ATOM 1514 N N . GLY A 1 190 ? 15.541 -5.063 -20.358 1.00 74.00 190 GLY A N 1
ATOM 1515 C CA . GLY A 1 190 ? 16.726 -4.627 -21.110 1.00 74.00 190 GLY A CA 1
ATOM 1516 C C . GLY A 1 190 ? 17.518 -5.793 -21.724 1.00 74.00 190 GLY A C 1
ATOM 1517 O O . GLY A 1 190 ? 17.690 -5.832 -22.940 1.00 74.00 190 GLY A O 1
ATOM 1518 N N . PRO A 1 191 ? 17.965 -6.779 -20.925 1.00 76.19 191 PRO A N 1
ATOM 1519 C CA . PRO A 1 191 ? 18.605 -7.986 -21.444 1.00 76.19 191 PRO A CA 1
ATOM 1520 C C . PRO A 1 191 ? 17.703 -8.794 -22.386 1.00 76.19 191 PRO A C 1
ATOM 1522 O O . PRO A 1 191 ? 18.180 -9.311 -23.392 1.00 76.19 191 PRO A O 1
ATOM 1525 N N . ALA A 1 192 ? 16.399 -8.883 -22.099 1.00 77.00 192 ALA A N 1
ATOM 1526 C CA . ALA A 1 192 ? 15.456 -9.586 -22.968 1.00 77.00 192 ALA A CA 1
ATOM 1527 C C . ALA A 1 192 ? 15.347 -8.932 -24.358 1.00 77.00 192 ALA A C 1
ATOM 1529 O O . ALA A 1 192 ? 15.286 -9.645 -25.356 1.00 77.00 192 ALA A O 1
ATOM 1530 N N . ALA A 1 193 ? 15.406 -7.600 -24.440 1.00 70.75 193 ALA A N 1
ATOM 1531 C CA . ALA A 1 193 ? 15.404 -6.854 -25.700 1.00 70.75 193 ALA A CA 1
ATOM 1532 C C . ALA A 1 193 ? 16.564 -7.241 -26.626 1.00 70.75 193 ALA A C 1
ATOM 1534 O O . ALA A 1 193 ? 16.395 -7.346 -27.838 1.00 70.75 193 ALA A O 1
ATOM 1535 N N . ILE A 1 194 ? 17.740 -7.467 -26.034 1.00 72.12 194 ILE A N 1
ATOM 1536 C CA . ILE A 1 194 ? 18.962 -7.862 -26.744 1.00 72.12 194 ILE A CA 1
ATOM 1537 C C . ILE A 1 194 ? 18.811 -9.276 -27.323 1.00 72.12 194 ILE A C 1
ATOM 1539 O O . ILE A 1 194 ? 19.299 -9.551 -28.415 1.00 72.12 194 ILE A O 1
ATOM 1543 N N . ILE A 1 195 ? 18.125 -10.167 -26.601 1.00 78.62 195 ILE A N 1
ATOM 1544 C CA . ILE A 1 195 ? 18.012 -11.591 -26.944 1.00 78.62 195 ILE A CA 1
ATOM 1545 C C . ILE A 1 195 ? 16.861 -11.860 -27.927 1.00 78.62 195 ILE A C 1
ATOM 1547 O O . ILE A 1 195 ? 17.015 -12.679 -28.830 1.00 78.62 195 ILE A O 1
ATOM 1551 N N . PHE A 1 196 ? 15.709 -11.204 -27.757 1.00 78.06 196 PHE A N 1
ATOM 1552 C CA . PHE A 1 196 ? 14.450 -11.598 -28.409 1.00 78.06 196 PHE A CA 1
ATOM 1553 C C . PHE A 1 196 ? 13.983 -10.678 -29.548 1.00 78.06 196 PHE A C 1
ATOM 1555 O O . PHE A 1 196 ? 12.888 -10.885 -30.058 1.00 78.06 196 PHE A O 1
ATOM 1562 N N . ASN A 1 197 ? 14.802 -9.718 -29.997 1.00 75.88 197 ASN A N 1
ATOM 1563 C CA . ASN A 1 197 ? 14.437 -8.698 -30.995 1.00 75.88 197 ASN A CA 1
ATOM 1564 C C . ASN A 1 197 ? 13.397 -7.668 -30.472 1.00 75.88 197 ASN A C 1
ATOM 1566 O O . ASN A 1 197 ? 12.566 -7.951 -29.607 1.00 75.88 197 ASN A O 1
ATOM 1570 N N . ILE A 1 198 ? 13.453 -6.434 -30.984 1.00 67.19 198 ILE A N 1
ATOM 1571 C CA . ILE A 1 198 ? 12.733 -5.266 -30.437 1.00 67.19 198 ILE A CA 1
ATOM 1572 C C . ILE A 1 198 ? 11.211 -5.349 -30.653 1.00 67.19 198 ILE A C 1
ATOM 1574 O O . ILE A 1 198 ? 10.451 -4.855 -29.823 1.00 67.19 198 ILE A O 1
ATOM 1578 N N . GLU A 1 199 ? 10.736 -6.001 -31.716 1.00 69.44 199 GLU A N 1
ATOM 1579 C CA . GLU A 1 199 ? 9.290 -6.141 -31.964 1.00 69.44 199 GLU A CA 1
ATOM 1580 C C . GLU A 1 199 ? 8.605 -7.030 -30.915 1.00 69.44 199 GLU A C 1
ATOM 1582 O O . GLU A 1 199 ? 7.583 -6.640 -30.351 1.00 69.44 199 GLU A O 1
ATOM 1587 N N . ILE A 1 200 ? 9.220 -8.163 -30.548 1.00 69.50 200 ILE A N 1
ATOM 1588 C CA . ILE A 1 200 ? 8.731 -9.031 -29.461 1.00 69.50 200 ILE A CA 1
ATOM 1589 C C . ILE A 1 200 ? 8.793 -8.290 -28.120 1.00 69.50 200 ILE A C 1
ATOM 1591 O O . ILE A 1 200 ? 7.956 -8.508 -27.238 1.00 69.50 200 ILE A O 1
ATOM 1595 N N . MET A 1 201 ? 9.752 -7.371 -27.967 1.00 67.94 201 MET A N 1
ATOM 1596 C CA . MET A 1 201 ? 9.884 -6.566 -26.760 1.00 67.94 201 MET A CA 1
ATOM 1597 C C . MET A 1 201 ? 8.642 -5.711 -26.508 1.00 67.94 201 MET A C 1
ATOM 1599 O O . MET A 1 201 ? 8.250 -5.643 -25.355 1.00 67.94 201 MET A O 1
ATOM 1603 N N . MET A 1 202 ? 7.997 -5.109 -27.516 1.00 64.31 202 MET A N 1
ATOM 1604 C CA . MET A 1 202 ? 6.837 -4.220 -27.302 1.00 64.31 202 MET A CA 1
ATOM 1605 C C . MET A 1 202 ? 5.589 -4.970 -26.807 1.00 64.31 202 MET A C 1
ATOM 1607 O O . MET A 1 202 ? 4.930 -4.515 -25.870 1.00 64.31 202 MET A O 1
ATOM 1611 N N . ASP A 1 203 ? 5.305 -6.155 -27.351 1.00 70.38 203 ASP A N 1
ATOM 1612 C CA . ASP A 1 203 ? 4.218 -7.007 -26.846 1.00 70.38 203 ASP A CA 1
ATOM 1613 C C . ASP A 1 203 ? 4.546 -7.578 -25.462 1.00 70.38 203 ASP A C 1
ATOM 1615 O O . ASP A 1 203 ? 3.700 -7.590 -24.562 1.00 70.38 203 ASP A O 1
ATOM 1619 N N . THR A 1 204 ? 5.802 -7.978 -25.246 1.00 69.44 204 THR A N 1
ATOM 1620 C CA . THR A 1 204 ? 6.282 -8.407 -23.925 1.00 69.44 204 THR A CA 1
ATOM 1621 C C . THR A 1 204 ? 6.193 -7.255 -22.922 1.00 69.44 204 THR A C 1
ATOM 1623 O O . THR A 1 204 ? 5.801 -7.473 -21.778 1.00 69.44 204 THR A O 1
ATOM 1626 N N . PHE A 1 205 ? 6.469 -6.021 -23.355 1.00 68.81 205 PHE A N 1
ATOM 1627 C CA . PHE A 1 205 ? 6.427 -4.809 -22.543 1.00 68.81 205 PHE A CA 1
ATOM 1628 C C . PHE A 1 205 ? 5.047 -4.644 -21.918 1.00 68.81 205 PHE A C 1
ATOM 1630 O O . PHE A 1 205 ? 4.965 -4.540 -20.702 1.00 68.81 205 PHE A O 1
ATOM 1637 N N . ASN A 1 206 ? 3.963 -4.759 -22.692 1.00 70.75 206 ASN A N 1
ATOM 1638 C CA . ASN A 1 206 ? 2.595 -4.665 -22.166 1.00 70.75 206 ASN A CA 1
ATOM 1639 C C . ASN A 1 206 ? 2.304 -5.701 -21.064 1.00 70.75 206 ASN A C 1
ATOM 1641 O O . ASN A 1 206 ? 1.787 -5.354 -19.997 1.00 70.75 206 ASN A O 1
ATOM 1645 N N . TRP A 1 207 ? 2.696 -6.963 -21.263 1.00 76.19 207 TRP A N 1
ATOM 1646 C CA . TRP A 1 207 ? 2.544 -8.005 -20.238 1.00 76.19 207 TRP A CA 1
ATOM 1647 C C . TRP A 1 207 ? 3.400 -7.749 -18.993 1.00 76.19 207 TRP A C 1
ATOM 1649 O O . TRP A 1 207 ? 2.995 -8.121 -17.880 1.00 76.19 207 TRP A O 1
ATOM 1659 N N . LEU A 1 208 ? 4.539 -7.060 -19.149 1.00 73.31 208 LEU A N 1
ATOM 1660 C CA . LEU A 1 208 ? 5.379 -6.660 -18.026 1.00 73.31 208 LEU A CA 1
ATOM 1661 C C . LEU A 1 208 ? 4.705 -5.620 -17.110 1.00 73.31 208 LEU A C 1
ATOM 1663 O O . LEU A 1 208 ? 5.033 -5.581 -15.927 1.00 73.31 208 LEU A O 1
ATOM 1667 N N . PHE A 1 209 ? 3.740 -4.828 -17.596 1.00 72.94 209 PHE A N 1
ATOM 1668 C CA . PHE A 1 209 ? 2.970 -3.882 -16.764 1.00 72.94 209 PHE A CA 1
ATOM 1669 C C . PHE A 1 209 ? 1.739 -4.515 -16.129 1.00 72.94 209 PHE A C 1
ATOM 1671 O O . PHE A 1 209 ? 1.441 -4.282 -14.955 1.00 72.94 209 PHE A O 1
ATOM 1678 N N . VAL A 1 210 ? 1.035 -5.351 -16.890 1.00 82.88 210 VAL A N 1
ATOM 1679 C CA . VAL A 1 210 ? -0.199 -5.989 -16.423 1.00 82.88 210 VAL A CA 1
ATOM 1680 C C . VAL A 1 210 ? 0.087 -6.944 -15.260 1.00 82.88 210 VAL A C 1
ATOM 1682 O O . VAL A 1 210 ? -0.668 -6.983 -14.287 1.00 82.88 210 VAL A O 1
ATOM 1685 N N . THR A 1 211 ? 1.205 -7.673 -15.305 1.00 86.50 211 THR A N 1
ATOM 1686 C CA . THR A 1 211 ? 1.510 -8.708 -14.305 1.00 86.50 211 THR A CA 1
ATOM 1687 C C . THR A 1 211 ? 1.728 -8.144 -12.889 1.00 86.50 211 THR A C 1
ATOM 1689 O O . THR A 1 211 ? 1.024 -8.593 -11.977 1.00 86.50 211 THR A O 1
ATOM 1692 N N . PRO A 1 212 ? 2.606 -7.142 -12.646 1.00 85.88 212 PRO A N 1
ATOM 1693 C CA . PRO A 1 212 ? 2.731 -6.493 -11.339 1.00 85.88 212 PRO A CA 1
ATOM 1694 C C . PRO A 1 212 ? 1.414 -5.934 -10.829 1.00 85.88 212 PRO A C 1
ATOM 1696 O O . PRO A 1 212 ? 1.139 -6.023 -9.636 1.00 85.88 212 PRO A O 1
ATOM 1699 N N . PHE A 1 213 ? 0.595 -5.378 -11.723 1.00 86.06 213 PHE A N 1
ATOM 1700 C CA . PHE A 1 213 ? -0.681 -4.784 -11.354 1.00 86.06 213 PHE A CA 1
ATOM 1701 C C . PHE A 1 213 ? -1.691 -5.842 -10.886 1.00 86.06 213 PHE A C 1
ATOM 1703 O O . PHE A 1 213 ? -2.309 -5.683 -9.834 1.00 86.06 213 PHE A O 1
ATOM 1710 N N . ILE A 1 214 ? -1.798 -6.974 -11.590 1.00 89.94 214 ILE A N 1
ATOM 1711 C CA . ILE A 1 214 ? -2.633 -8.107 -11.160 1.00 89.94 214 ILE A CA 1
ATOM 1712 C C . ILE A 1 214 ? -2.140 -8.661 -9.820 1.00 89.94 214 ILE A C 1
ATOM 1714 O O . ILE A 1 214 ? -2.937 -8.843 -8.896 1.00 89.94 214 ILE A O 1
ATOM 1718 N N . VAL A 1 215 ? -0.830 -8.898 -9.682 1.00 90.56 215 VAL A N 1
ATOM 1719 C CA . VAL A 1 215 ? -0.233 -9.376 -8.424 1.00 90.56 215 VAL A CA 1
ATOM 1720 C C . VAL A 1 215 ? -0.556 -8.408 -7.287 1.00 90.56 215 VAL A C 1
ATOM 1722 O O . VAL A 1 215 ? -0.978 -8.831 -6.211 1.00 90.56 215 VAL A O 1
ATOM 1725 N N . GLN A 1 216 ? -0.436 -7.109 -7.541 1.00 89.75 216 GLN A N 1
ATOM 1726 C CA . GLN A 1 216 ? -0.747 -6.055 -6.590 1.00 89.75 216 GLN A CA 1
ATOM 1727 C C . GLN A 1 216 ? -2.222 -6.072 -6.166 1.00 89.75 216 GLN A C 1
ATOM 1729 O O . GLN A 1 216 ? -2.507 -6.041 -4.965 1.00 89.75 216 GLN A O 1
ATOM 1734 N N . ILE A 1 217 ? -3.162 -6.185 -7.110 1.00 92.44 217 ILE A N 1
ATOM 1735 C CA . ILE A 1 217 ? -4.596 -6.317 -6.808 1.00 92.44 217 ILE A CA 1
ATOM 1736 C C . ILE A 1 217 ? -4.836 -7.532 -5.913 1.00 92.44 217 ILE A C 1
ATOM 1738 O O . ILE A 1 217 ? -5.510 -7.418 -4.887 1.00 92.44 217 ILE A O 1
ATOM 1742 N N . VAL A 1 218 ? -4.255 -8.688 -6.242 1.00 94.44 218 VAL A N 1
ATOM 1743 C CA . VAL A 1 218 ? -4.417 -9.919 -5.455 1.00 94.44 218 VAL A CA 1
ATOM 1744 C C . VAL A 1 218 ? -3.859 -9.750 -4.039 1.00 94.44 218 VAL A C 1
ATOM 1746 O O . VAL A 1 218 ? -4.530 -10.105 -3.064 1.00 94.44 218 VAL A O 1
ATOM 1749 N N . LEU A 1 219 ? -2.660 -9.177 -3.895 1.00 93.62 219 LEU A N 1
ATOM 1750 C CA . LEU A 1 219 ? -2.024 -8.950 -2.595 1.00 93.62 219 LEU A CA 1
ATOM 1751 C C . LEU A 1 219 ? -2.828 -7.983 -1.721 1.00 93.62 219 LEU A C 1
ATOM 1753 O O . LEU A 1 219 ? -3.068 -8.277 -0.546 1.00 93.62 219 LEU A O 1
ATOM 1757 N N . VAL A 1 220 ? -3.290 -6.866 -2.287 1.00 94.50 220 VAL A N 1
ATOM 1758 C CA . VAL A 1 220 ? -4.108 -5.875 -1.575 1.00 94.50 220 VAL A CA 1
ATOM 1759 C C . VAL A 1 220 ? -5.467 -6.467 -1.201 1.00 94.50 220 VAL A C 1
ATOM 1761 O O . VAL A 1 220 ? -5.869 -6.354 -0.042 1.00 94.50 220 VAL A O 1
ATOM 1764 N N . THR A 1 221 ? -6.131 -7.186 -2.113 1.00 96.31 221 THR A N 1
ATOM 1765 C CA . THR A 1 221 ? -7.403 -7.883 -1.840 1.00 96.31 221 THR A CA 1
ATOM 1766 C C . THR A 1 221 ? -7.252 -8.863 -0.681 1.00 96.31 221 THR A C 1
ATOM 1768 O O . THR A 1 221 ? -8.011 -8.813 0.288 1.00 96.31 221 THR A O 1
ATOM 1771 N N . ARG A 1 222 ? -6.229 -9.726 -0.736 1.00 97.06 222 ARG A N 1
ATOM 1772 C CA . ARG A 1 222 ? -5.935 -10.705 0.316 1.00 97.06 222 ARG A CA 1
ATOM 1773 C C . ARG A 1 222 ? -5.636 -10.021 1.647 1.00 97.06 222 ARG A C 1
ATOM 1775 O O . ARG A 1 222 ? -6.137 -10.453 2.683 1.00 97.06 222 ARG A O 1
ATOM 1782 N N . SER A 1 223 ? -4.811 -8.977 1.639 1.00 96.38 223 SER A N 1
ATOM 1783 C CA . SER A 1 223 ? -4.441 -8.240 2.849 1.00 96.38 223 SER A CA 1
ATOM 1784 C C . SER A 1 223 ? -5.657 -7.562 3.491 1.00 96.38 223 SER A C 1
ATOM 1786 O O . SER A 1 223 ? -5.842 -7.657 4.706 1.00 96.38 223 SER A O 1
ATOM 1788 N N . MET A 1 224 ? -6.540 -6.974 2.676 1.00 96.62 224 MET A N 1
ATOM 1789 C CA . MET A 1 224 ? -7.786 -6.352 3.127 1.00 96.62 224 MET A CA 1
ATOM 1790 C C . MET A 1 224 ? -8.7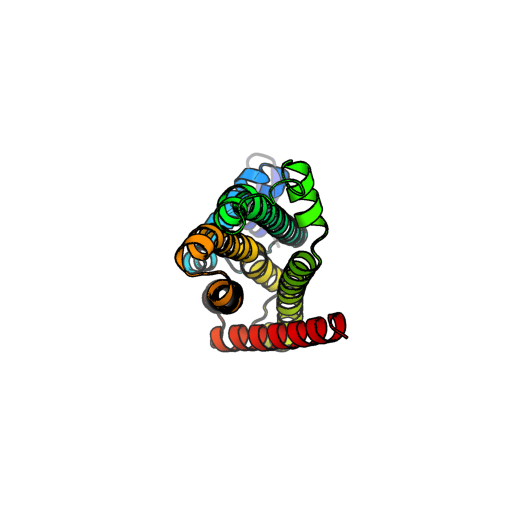75 -7.376 3.687 1.00 96.62 224 MET A C 1
ATOM 1792 O O . MET A 1 224 ? -9.319 -7.176 4.771 1.00 96.62 224 MET A O 1
ATOM 1796 N N . ALA A 1 225 ? -8.952 -8.512 3.007 1.00 97.44 225 ALA A N 1
ATOM 1797 C CA . ALA A 1 225 ? -9.800 -9.598 3.489 1.00 97.44 225 ALA A CA 1
ATOM 1798 C C . ALA A 1 225 ? -9.304 -10.147 4.839 1.00 97.44 225 ALA A C 1
ATOM 1800 O O . ALA A 1 225 ? -10.100 -10.425 5.735 1.00 97.44 225 ALA A O 1
ATOM 1801 N N . LEU A 1 226 ? -7.985 -10.256 5.030 1.00 97.50 226 LEU A N 1
ATOM 1802 C CA . LEU A 1 226 ? -7.403 -10.657 6.313 1.00 97.50 226 LEU A CA 1
ATOM 1803 C C . LEU A 1 226 ? -7.603 -9.598 7.401 1.00 97.50 226 LEU A C 1
ATOM 1805 O O . LEU A 1 226 ? -7.889 -9.973 8.538 1.00 97.50 226 LEU A O 1
ATOM 1809 N N . ALA A 1 227 ? -7.513 -8.306 7.068 1.00 96.81 227 ALA A N 1
ATOM 1810 C CA . ALA A 1 227 ? -7.852 -7.227 7.994 1.00 96.81 227 ALA A CA 1
ATOM 1811 C C . ALA A 1 227 ? -9.316 -7.347 8.441 1.00 96.81 227 ALA A C 1
ATOM 1813 O O . ALA A 1 227 ? -9.624 -7.368 9.629 1.00 96.81 227 ALA A O 1
ATOM 1814 N N . TYR A 1 228 ? -10.243 -7.529 7.508 1.00 96.31 228 TYR A N 1
ATOM 1815 C CA . TYR A 1 228 ? -11.662 -7.629 7.849 1.00 96.31 228 TYR A CA 1
ATOM 1816 C C . TYR A 1 228 ? -12.001 -8.886 8.634 1.00 96.31 228 TYR A C 1
ATOM 1818 O O . TYR A 1 228 ? -12.774 -8.817 9.587 1.00 96.31 228 TYR A O 1
ATOM 1826 N N . ARG A 1 229 ? -11.378 -10.016 8.304 1.00 96.75 229 ARG A N 1
ATOM 1827 C CA . ARG A 1 229 ? -11.619 -11.279 9.000 1.00 96.75 229 ARG A CA 1
ATOM 1828 C C . ARG A 1 229 ? -11.004 -11.308 10.397 1.00 96.75 229 ARG A C 1
ATOM 1830 O O . ARG A 1 229 ? -11.677 -11.686 11.349 1.00 96.75 229 ARG A O 1
ATOM 1837 N N . HIS A 1 230 ? -9.721 -10.975 10.529 1.00 96.44 230 HIS A N 1
ATOM 1838 C CA . HIS A 1 230 ? -8.992 -11.156 11.789 1.00 96.44 230 HIS A CA 1
ATOM 1839 C C . HIS A 1 230 ? -9.064 -9.936 12.704 1.00 96.44 230 HIS A C 1
ATOM 1841 O O . HIS A 1 230 ? -9.170 -10.110 13.915 1.00 96.44 230 HIS A O 1
ATOM 1847 N N . TYR A 1 231 ? -9.060 -8.729 12.137 1.00 95.81 231 TYR A N 1
ATOM 1848 C CA . TYR A 1 231 ? -9.090 -7.500 12.921 1.00 95.81 231 TYR A CA 1
ATOM 1849 C C . TYR A 1 231 ? -10.519 -7.002 13.170 1.00 95.81 231 TYR A C 1
ATOM 1851 O O . TYR A 1 231 ? -10.888 -6.776 14.321 1.00 95.81 231 TYR A O 1
ATOM 1859 N N . LEU A 1 232 ? -11.352 -6.899 12.125 1.00 95.56 232 LEU A N 1
ATOM 1860 C CA . LEU A 1 232 ? -12.738 -6.412 12.264 1.00 95.56 232 LEU A CA 1
ATOM 1861 C C . LEU A 1 232 ? -13.773 -7.508 12.562 1.00 95.56 232 LEU A C 1
ATOM 1863 O O . LEU A 1 232 ? -14.911 -7.180 12.885 1.00 95.56 232 LEU A O 1
ATOM 1867 N N . ARG A 1 233 ? -13.387 -8.789 12.475 1.00 95.56 233 ARG A N 1
ATOM 1868 C CA . ARG A 1 233 ? -14.248 -9.962 12.725 1.00 95.56 233 ARG A CA 1
ATOM 1869 C C . ARG A 1 233 ? -15.526 -9.996 11.871 1.00 95.56 233 ARG A C 1
ATOM 1871 O O . ARG A 1 233 ? -16.600 -10.306 12.370 1.00 95.56 233 ARG A O 1
ATOM 1878 N N . MET A 1 234 ? -15.407 -9.677 10.585 1.00 95.44 234 MET A N 1
ATOM 1879 C CA . MET A 1 234 ? -16.519 -9.749 9.631 1.00 95.44 234 MET A CA 1
ATOM 1880 C C . MET A 1 234 ? -16.644 -11.134 8.996 1.00 95.44 234 MET A C 1
ATOM 1882 O O . MET A 1 234 ? -15.641 -11.700 8.555 1.00 95.44 234 MET A O 1
ATOM 1886 N N . ASP A 1 235 ? -17.876 -11.626 8.856 1.00 95.94 235 ASP A N 1
ATOM 1887 C CA . ASP A 1 235 ? -18.158 -12.944 8.267 1.00 95.94 235 ASP A CA 1
ATOM 1888 C C . ASP A 1 235 ? -17.832 -12.975 6.765 1.00 95.94 235 ASP A C 1
ATOM 1890 O O . ASP A 1 235 ? -17.146 -13.869 6.273 1.00 95.94 235 ASP A O 1
ATOM 1894 N N . HIS A 1 236 ? -18.239 -11.930 6.038 1.00 95.75 236 HIS A N 1
ATOM 1895 C CA . HIS A 1 236 ? -18.107 -11.824 4.579 1.00 95.75 236 HIS A CA 1
ATOM 1896 C C . HIS A 1 236 ? -16.907 -10.964 4.151 1.00 95.75 236 HIS A C 1
ATOM 1898 O O . HIS A 1 236 ? -16.975 -10.194 3.192 1.00 95.75 236 HIS A O 1
ATOM 1904 N N . ALA A 1 237 ? -15.788 -11.084 4.870 1.00 96.06 237 ALA A N 1
ATOM 1905 C CA . ALA A 1 237 ? -14.591 -10.262 4.683 1.00 96.06 237 ALA A CA 1
ATOM 1906 C C . ALA A 1 237 ? -14.065 -10.225 3.232 1.00 96.06 237 ALA A C 1
ATOM 1908 O O . ALA A 1 237 ? -13.689 -9.163 2.736 1.00 96.06 237 ALA A O 1
ATOM 1909 N N . TRP A 1 238 ? -14.062 -11.369 2.540 1.00 97.88 238 TRP A N 1
ATOM 1910 C CA . TRP A 1 238 ? -13.606 -11.465 1.148 1.00 97.88 238 TRP A CA 1
ATOM 1911 C C . TRP A 1 238 ? -14.531 -10.748 0.168 1.00 97.88 238 TRP A C 1
ATOM 1913 O O . TRP A 1 238 ? -14.039 -10.054 -0.715 1.00 97.88 238 TRP A O 1
ATOM 1923 N N . ALA A 1 239 ? -15.849 -10.864 0.347 1.00 96.56 239 ALA A N 1
ATOM 1924 C CA . ALA A 1 239 ? -16.816 -10.201 -0.522 1.00 96.56 239 ALA A CA 1
ATOM 1925 C C . ALA A 1 239 ? -16.661 -8.677 -0.444 1.00 96.56 239 ALA A C 1
ATOM 1927 O O . ALA A 1 239 ? -16.572 -8.015 -1.472 1.00 96.56 239 ALA A O 1
ATOM 1928 N N . VAL A 1 240 ? -16.525 -8.123 0.767 1.00 95.56 240 VAL A N 1
ATOM 1929 C CA . VAL A 1 240 ? -16.291 -6.680 0.950 1.00 95.56 240 VAL A CA 1
ATOM 1930 C C . VAL A 1 240 ? -14.969 -6.252 0.309 1.00 95.56 240 VAL A C 1
ATOM 1932 O O . VAL A 1 240 ? -14.919 -5.225 -0.365 1.00 95.56 240 VAL A O 1
ATOM 1935 N N . ALA A 1 241 ? -13.904 -7.045 0.483 1.00 96.38 241 ALA A N 1
ATOM 1936 C CA . ALA A 1 241 ? -12.602 -6.741 -0.099 1.00 96.38 241 ALA A CA 1
ATOM 1937 C C . ALA A 1 241 ? -12.632 -6.730 -1.636 1.00 96.38 241 ALA A C 1
ATOM 1939 O O . ALA A 1 241 ? -12.132 -5.785 -2.239 1.00 96.38 241 ALA A O 1
ATOM 1940 N N . ILE A 1 242 ? -13.246 -7.737 -2.263 1.00 97.31 242 ILE A N 1
ATOM 1941 C CA . ILE A 1 242 ? -13.376 -7.836 -3.724 1.00 97.31 242 ILE A CA 1
ATOM 1942 C C . ILE A 1 242 ? -14.253 -6.702 -4.266 1.00 97.31 242 ILE A C 1
ATOM 1944 O O . ILE A 1 242 ? -13.859 -6.033 -5.217 1.00 97.31 242 ILE A O 1
ATOM 1948 N N . SER A 1 243 ? -15.398 -6.420 -3.637 1.00 97.06 243 SER A N 1
ATOM 1949 C CA . SER A 1 243 ? -16.283 -5.332 -4.069 1.00 97.06 243 SER A CA 1
ATOM 1950 C C . SER A 1 243 ? -15.587 -3.972 -4.026 1.00 97.06 243 SER A C 1
ATOM 1952 O O . SER A 1 243 ? -15.683 -3.200 -4.977 1.00 97.06 243 SER A O 1
ATOM 1954 N N . ALA A 1 244 ? -14.834 -3.688 -2.960 1.00 96.06 244 ALA A N 1
ATOM 1955 C CA . ALA A 1 244 ? -14.033 -2.470 -2.857 1.00 96.06 244 ALA A CA 1
ATOM 1956 C C . ALA A 1 244 ? -12.980 -2.364 -3.976 1.00 96.06 244 ALA A C 1
ATOM 1958 O O . ALA A 1 244 ? -12.765 -1.284 -4.522 1.00 96.06 244 ALA A O 1
ATOM 1959 N N . GLN A 1 245 ? -12.362 -3.484 -4.358 1.00 96.00 245 GLN A N 1
ATOM 1960 C CA . GLN A 1 245 ? -11.377 -3.537 -5.440 1.00 96.00 245 GLN A CA 1
ATOM 1961 C C . GLN A 1 245 ? -11.995 -3.315 -6.816 1.00 96.00 245 GLN A C 1
ATOM 1963 O O . GLN A 1 245 ? -11.444 -2.554 -7.604 1.00 96.00 245 GLN A O 1
ATOM 1968 N N . ILE A 1 246 ? -13.160 -3.908 -7.083 1.00 97.12 246 ILE A N 1
ATOM 1969 C CA . ILE A 1 246 ? -13.904 -3.687 -8.329 1.00 97.12 246 ILE A CA 1
ATOM 1970 C C . ILE A 1 246 ? -14.295 -2.211 -8.453 1.00 97.12 246 ILE A C 1
ATOM 1972 O O . ILE A 1 246 ? -14.039 -1.598 -9.485 1.00 97.12 246 ILE A O 1
ATOM 1976 N N . ILE A 1 247 ? -14.849 -1.614 -7.390 1.00 96.69 247 ILE A N 1
ATOM 1977 C CA . ILE A 1 247 ? -15.214 -0.188 -7.378 1.00 96.69 247 ILE A CA 1
ATOM 1978 C C . ILE A 1 247 ? -13.978 0.683 -7.624 1.00 96.69 247 ILE A C 1
ATOM 1980 O O . ILE A 1 247 ? -14.019 1.588 -8.456 1.00 96.69 247 ILE A O 1
ATOM 1984 N N . ALA A 1 248 ? -12.871 0.404 -6.928 1.00 95.31 248 ALA A N 1
ATOM 1985 C CA . ALA A 1 248 ? -11.641 1.170 -7.085 1.00 95.31 248 ALA A CA 1
ATOM 1986 C C . ALA A 1 248 ? -11.046 1.040 -8.493 1.00 95.31 248 ALA A C 1
ATOM 1988 O O . ALA A 1 248 ? -10.594 2.037 -9.053 1.00 95.31 248 ALA A O 1
ATOM 1989 N N . LEU A 1 249 ? -11.078 -0.158 -9.080 1.00 94.19 249 LEU A N 1
ATOM 1990 C CA . LEU A 1 249 ? -10.602 -0.410 -10.436 1.00 94.19 249 LEU A CA 1
ATOM 1991 C C . LEU A 1 249 ? -11.448 0.340 -11.469 1.00 94.19 249 LEU A C 1
ATOM 1993 O O . LEU A 1 249 ? -10.891 1.055 -12.294 1.00 94.19 249 LEU A O 1
ATOM 1997 N N . LEU A 1 250 ? -12.778 0.245 -11.387 1.00 95.94 250 LEU A N 1
ATOM 1998 C CA . LEU A 1 250 ? -13.684 0.953 -12.297 1.00 95.94 250 LEU A CA 1
ATOM 1999 C C . LEU A 1 250 ? -13.498 2.472 -12.210 1.00 95.94 250 LEU A C 1
ATOM 2001 O O . LEU A 1 250 ? -13.370 3.133 -13.236 1.00 95.94 250 LEU A O 1
ATOM 2005 N N . ALA A 1 251 ? -13.414 3.023 -10.996 1.00 94.62 251 ALA A N 1
ATOM 2006 C CA . ALA A 1 251 ? -13.156 4.448 -10.799 1.00 94.62 251 ALA A CA 1
ATOM 2007 C C . ALA A 1 251 ? -11.804 4.875 -11.397 1.00 94.62 251 ALA A C 1
ATOM 2009 O O . ALA A 1 251 ? -11.711 5.910 -12.052 1.00 94.62 251 ALA A O 1
ATOM 2010 N N . THR A 1 252 ? -10.771 4.049 -11.224 1.00 91.56 252 THR A N 1
ATOM 2011 C CA . THR A 1 252 ? -9.437 4.305 -11.784 1.00 91.56 252 THR A CA 1
ATOM 2012 C C . THR A 1 252 ? -9.452 4.273 -13.315 1.00 91.56 252 THR 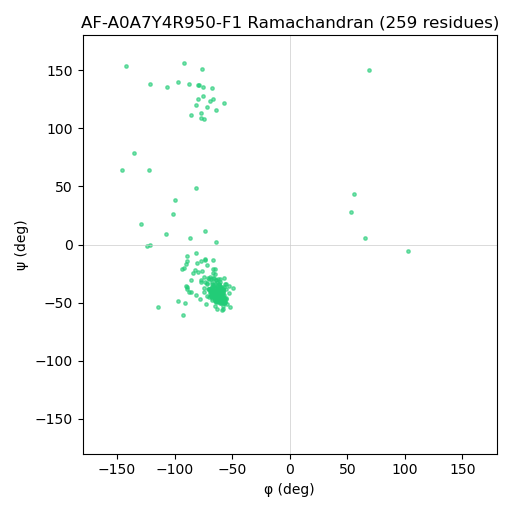A C 1
ATOM 2014 O O . THR A 1 252 ? -8.864 5.147 -13.946 1.00 91.56 252 THR A O 1
ATOM 2017 N N . LEU A 1 253 ? -10.165 3.317 -13.922 1.00 91.88 253 LEU A N 1
ATOM 2018 C CA . LEU A 1 253 ? -10.323 3.223 -15.378 1.00 91.88 253 LEU A CA 1
ATOM 2019 C C . LEU A 1 253 ? -11.045 4.443 -15.959 1.00 91.88 253 LEU A C 1
ATOM 2021 O O . LEU A 1 253 ? -10.639 4.946 -17.002 1.00 91.88 253 LEU A O 1
ATOM 2025 N N . ILE A 1 254 ? -12.068 4.956 -15.269 1.00 94.06 254 ILE A N 1
ATOM 2026 C CA . ILE A 1 254 ? -12.765 6.185 -15.675 1.00 94.06 254 ILE A CA 1
ATOM 2027 C C . ILE A 1 254 ? -11.799 7.373 -15.659 1.00 94.06 254 ILE A C 1
ATOM 2029 O O . ILE A 1 254 ? -11.732 8.120 -16.632 1.00 94.06 254 ILE A O 1
ATOM 2033 N N . VAL A 1 255 ? -11.023 7.547 -14.585 1.00 90.56 255 VAL A N 1
ATOM 2034 C CA . VAL A 1 255 ? -10.025 8.629 -14.502 1.00 90.56 255 VAL A CA 1
ATOM 2035 C C . VAL A 1 255 ? -8.997 8.502 -15.626 1.00 90.56 255 VAL A C 1
ATOM 2037 O O . VAL A 1 255 ? -8.688 9.488 -16.287 1.00 90.56 255 VAL A O 1
ATOM 2040 N N . LEU A 1 256 ? -8.521 7.286 -15.895 1.00 87.31 256 LEU A N 1
ATOM 2041 C CA . LEU A 1 256 ? -7.578 7.018 -16.975 1.00 87.31 256 LEU A CA 1
ATOM 2042 C C . LEU A 1 256 ? -8.130 7.363 -18.359 1.00 87.31 256 LEU A C 1
ATOM 2044 O O . LEU A 1 256 ? -7.409 7.971 -19.145 1.00 87.31 256 LEU A O 1
ATOM 2048 N N . ALA A 1 257 ? -9.382 7.000 -18.645 1.00 90.44 257 ALA A N 1
ATOM 2049 C CA . ALA A 1 257 ? -10.023 7.289 -19.926 1.00 90.44 257 ALA A CA 1
ATOM 2050 C C . ALA A 1 257 ? -10.147 8.800 -20.185 1.00 90.44 257 ALA A C 1
ATOM 2052 O O . ALA A 1 257 ? -9.988 9.243 -21.318 1.00 90.44 257 ALA A O 1
ATOM 2053 N N . ASN A 1 258 ? -10.371 9.595 -19.135 1.00 90.06 258 ASN A N 1
ATOM 2054 C CA . ASN A 1 258 ? -10.463 11.054 -19.243 1.00 90.06 258 ASN A CA 1
ATOM 2055 C C . ASN A 1 258 ? -9.102 11.747 -19.399 1.00 90.06 258 ASN A C 1
ATOM 2057 O O . ASN A 1 258 ? -9.056 12.865 -19.888 1.00 90.06 258 ASN A O 1
ATOM 2061 N N . ILE A 1 259 ? -8.001 11.118 -18.976 1.00 84.88 259 ILE A N 1
ATOM 2062 C CA . ILE A 1 259 ? -6.646 11.673 -19.154 1.00 84.88 259 ILE A CA 1
ATOM 2063 C C . ILE A 1 259 ? -6.132 11.436 -20.585 1.00 84.88 259 ILE A C 1
ATOM 2065 O O . ILE A 1 259 ? -5.228 12.131 -21.039 1.00 84.88 259 ILE A O 1
ATOM 2069 N N . THR A 1 260 ? -6.665 10.432 -21.287 1.00 80.31 260 THR A N 1
ATOM 2070 C CA . THR A 1 260 ? -6.226 10.062 -22.643 1.00 80.31 260 THR A CA 1
ATOM 2071 C C . THR A 1 260 ? -6.951 10.773 -23.781 1.00 80.31 260 THR A C 1
ATOM 2073 O O . THR A 1 260 ? -6.495 10.659 -24.917 1.00 80.31 260 THR A O 1
ATOM 2076 N N . LEU A 1 261 ? -8.076 11.430 -23.493 1.00 76.62 261 LEU A N 1
ATOM 2077 C CA . LEU A 1 261 ? -8.877 12.197 -24.453 1.00 76.62 261 LEU A CA 1
ATOM 2078 C C . LEU A 1 261 ? -8.454 13.667 -24.435 1.00 76.62 261 LEU A C 1
ATOM 2080 O O . LEU A 1 261 ? -8.410 14.259 -25.533 1.00 76.62 261 LEU A O 1
#